Protein AF-A0A388KTZ1-F1 (afdb_monomer)

Mean predicted aligned error: 17.55 Å

pLDDT: mean 82.69, std 14.64, range [41.28, 96.94]

Sequence (198 aa):
MLLLITEVKQRSDAVAAAAKQKAEDAEKARLLAIEQQHRHDEAAAKVVDEERIQRRKKIFSGKRVLLTTATDWRAEAENCKMEESENKIALLLSHLTDLLATCITQQEDIHSLDDALAQVYNRLRQLEQRPVAALDASSSNTSDRLKVLEIDVGSLKDGVQLQQTATQQLEQRICTAANHSSSEPHETTPKSDGKEIF

Structure (mmCIF, N/CA/C/O backbone):
data_AF-A0A388KTZ1-F1
#
_entry.id   AF-A0A388KTZ1-F1
#
loop_
_atom_site.group_PDB
_atom_site.id
_atom_site.type_symbol
_atom_site.label_atom_id
_atom_site.label_alt_id
_atom_site.label_comp_id
_atom_site.label_asym_id
_atom_site.label_entity_id
_atom_site.label_seq_id
_atom_site.pdbx_PDB_ins_code
_atom_site.Cartn_x
_atom_site.Cartn_y
_atom_site.Cartn_z
_atom_site.occupancy
_atom_site.B_iso_or_equiv
_atom_site.auth_seq_id
_atom_site.auth_comp_id
_atom_site.auth_asym_id
_atom_site.auth_atom_id
_atom_site.pdbx_PDB_model_num
ATOM 1 N N . MET A 1 1 ? -44.808 -16.422 59.883 1.00 71.88 1 MET A N 1
ATOM 2 C CA . MET A 1 1 ? -44.679 -15.117 59.193 1.00 71.88 1 MET A CA 1
ATOM 3 C C . MET A 1 1 ? -43.213 -14.755 58.930 1.00 71.88 1 MET A C 1
ATOM 5 O O . MET A 1 1 ? -42.870 -14.579 57.773 1.00 71.88 1 MET A O 1
ATOM 9 N N . LEU A 1 2 ? -42.332 -14.747 59.943 1.00 82.19 2 LEU A N 1
ATOM 10 C CA . LEU A 1 2 ? -40.889 -14.462 59.780 1.00 82.19 2 LEU A CA 1
ATOM 11 C C . LEU A 1 2 ? -40.159 -15.393 58.793 1.00 82.19 2 LEU A C 1
ATOM 13 O O . LEU A 1 2 ? -39.395 -14.917 57.963 1.00 82.19 2 LEU A O 1
ATOM 17 N N . LEU A 1 3 ? -40.456 -16.696 58.836 1.00 84.88 3 LEU A N 1
ATOM 18 C CA . LEU A 1 3 ? -39.806 -17.721 58.005 1.00 84.88 3 LEU A CA 1
ATOM 19 C C . LEU A 1 3 ? -40.054 -17.521 56.491 1.00 84.88 3 LEU A C 1
ATOM 21 O O . LEU A 1 3 ? -39.154 -17.696 55.677 1.00 84.88 3 LEU A O 1
ATOM 25 N N . LEU A 1 4 ? -41.252 -17.054 56.121 1.00 86.56 4 LEU A N 1
ATOM 26 C CA . LEU A 1 4 ? -41.607 -16.726 54.733 1.00 86.56 4 LEU A CA 1
ATOM 27 C C . LEU A 1 4 ? -40.876 -15.471 54.232 1.00 86.56 4 LEU A C 1
ATOM 29 O O . LEU A 1 4 ? -40.457 -15.420 53.081 1.00 86.56 4 LEU A O 1
ATOM 33 N N . ILE A 1 5 ? -40.690 -14.466 55.094 1.00 86.19 5 ILE A N 1
ATOM 34 C CA . ILE A 1 5 ? -39.993 -13.217 54.744 1.00 86.19 5 ILE A CA 1
ATOM 35 C C . ILE A 1 5 ? -38.503 -13.485 54.494 1.00 86.19 5 ILE A C 1
ATOM 37 O O . ILE A 1 5 ? -37.934 -12.961 53.537 1.00 86.19 5 ILE A O 1
ATOM 41 N N . THR A 1 6 ? -37.876 -14.333 55.316 1.00 90.25 6 THR A N 1
ATOM 42 C CA . THR A 1 6 ? -36.473 -14.727 55.127 1.00 90.25 6 THR A CA 1
ATOM 43 C C . THR A 1 6 ? -36.266 -15.522 53.843 1.00 90.25 6 THR A C 1
ATOM 45 O O . THR A 1 6 ? -35.290 -15.293 53.134 1.00 90.25 6 THR A O 1
ATOM 48 N N . GLU A 1 7 ? -37.207 -16.399 53.493 1.00 89.19 7 GLU A N 1
ATOM 49 C CA . GLU A 1 7 ? -37.108 -17.218 52.286 1.00 89.19 7 GLU A CA 1
ATOM 50 C C . GLU A 1 7 ? -37.318 -16.397 51.003 1.00 89.19 7 GLU A C 1
ATOM 52 O O . GLU A 1 7 ? -36.577 -16.555 50.031 1.00 89.19 7 GLU A O 1
ATOM 57 N N . VAL A 1 8 ? -38.264 -15.451 51.008 1.00 90.94 8 VAL A N 1
ATOM 58 C CA . VAL A 1 8 ? -38.449 -14.503 49.895 1.00 90.94 8 VAL A CA 1
ATOM 59 C C . VAL A 1 8 ? -37.209 -13.625 49.707 1.00 90.94 8 VAL A C 1
ATOM 61 O O . VAL A 1 8 ? -36.781 -13.416 48.572 1.00 90.94 8 VAL A O 1
ATOM 64 N N . LYS A 1 9 ? -36.584 -13.161 50.799 1.00 92.06 9 LYS A N 1
ATOM 65 C CA . LYS A 1 9 ? -35.346 -12.373 50.732 1.00 92.06 9 LYS A CA 1
ATOM 66 C C . LYS A 1 9 ? -34.181 -13.176 50.151 1.00 92.06 9 LYS A C 1
ATOM 68 O O . LYS A 1 9 ? -33.527 -12.702 49.230 1.00 92.06 9 LYS A O 1
ATOM 73 N N . GLN A 1 10 ? -33.988 -14.416 50.599 1.00 93.69 10 GLN A N 1
ATOM 74 C CA . GLN A 1 10 ? -32.936 -15.290 50.075 1.00 93.69 10 GLN A CA 1
ATOM 75 C C . GLN A 1 10 ? -33.117 -15.587 48.577 1.00 93.69 10 GLN A C 1
ATOM 77 O O . GLN A 1 10 ? -32.147 -15.583 47.822 1.00 93.69 10 GLN A O 1
ATOM 82 N N . ARG A 1 11 ? -34.361 -15.798 48.123 1.00 92.88 11 ARG A N 1
ATOM 83 C CA . ARG A 1 11 ? -34.667 -15.965 46.693 1.00 92.88 11 ARG A CA 1
ATOM 84 C C . ARG A 1 11 ? -34.397 -14.686 45.899 1.00 92.88 11 ARG A C 1
ATOM 86 O O . ARG A 1 11 ? -33.849 -14.774 44.806 1.00 92.88 11 ARG A O 1
ATOM 93 N N . SER A 1 12 ? -34.733 -13.516 46.444 1.00 91.62 12 SER A N 1
ATOM 94 C CA . SER A 1 12 ? -34.425 -12.222 45.821 1.00 91.62 12 SER A CA 1
ATOM 95 C C . SER A 1 12 ? -32.916 -12.013 45.655 1.00 91.62 12 SER A C 1
ATOM 97 O O . SER A 1 12 ? -32.466 -11.650 44.570 1.00 91.62 12 SER A O 1
ATOM 99 N N . ASP A 1 13 ? -32.131 -12.292 46.697 1.00 94.62 13 ASP A N 1
ATOM 100 C CA . ASP A 1 13 ? -30.671 -12.153 46.663 1.00 94.62 13 ASP A CA 1
ATOM 101 C C . ASP A 1 13 ? -30.040 -13.139 45.661 1.00 94.62 13 ASP A C 1
ATOM 103 O O . ASP A 1 13 ? -29.147 -12.771 44.896 1.00 94.62 13 ASP A O 1
ATOM 107 N N . ALA A 1 14 ? -30.559 -14.371 45.586 1.00 95.06 14 ALA A N 1
ATOM 108 C CA . ALA A 1 14 ? -30.132 -15.363 44.599 1.00 95.06 14 ALA A CA 1
ATOM 109 C C . ALA A 1 14 ? -30.454 -14.939 43.153 1.00 95.06 14 ALA A C 1
ATOM 111 O O . ALA A 1 14 ? -29.622 -15.112 42.262 1.00 95.06 14 ALA A O 1
ATOM 112 N N . VAL A 1 15 ? -31.630 -14.345 42.909 1.00 94.88 15 VAL A N 1
ATOM 113 C CA . VAL A 1 15 ? -32.006 -13.808 41.589 1.00 94.88 15 VAL A CA 1
ATOM 114 C C . VAL A 1 15 ? -31.112 -12.629 41.201 1.00 94.88 15 VAL A C 1
ATOM 116 O O . VAL A 1 15 ? -30.659 -12.565 40.058 1.00 94.88 15 VAL A O 1
ATOM 119 N N . ALA A 1 16 ? -30.802 -11.726 42.136 1.00 94.62 16 ALA A N 1
ATOM 120 C CA . ALA A 1 16 ? -29.896 -10.605 41.891 1.00 94.62 16 ALA A CA 1
ATOM 121 C C . ALA A 1 16 ? -28.467 -11.077 41.567 1.00 94.62 16 ALA A C 1
ATOM 123 O O . ALA A 1 16 ? -27.857 -10.587 40.616 1.00 94.62 16 ALA A O 1
ATOM 124 N N . ALA A 1 17 ? -27.955 -12.071 42.301 1.00 94.88 17 ALA A N 1
ATOM 125 C CA . ALA A 1 17 ? -26.652 -12.674 42.030 1.00 94.88 17 ALA A CA 1
ATOM 126 C C . ALA A 1 17 ? -26.611 -13.359 40.652 1.00 94.88 17 ALA A C 1
ATOM 128 O O . ALA A 1 17 ? -25.669 -13.150 39.888 1.00 94.88 17 ALA A O 1
ATOM 129 N N . ALA A 1 18 ? -27.659 -14.108 40.293 1.00 94.81 18 ALA A N 1
ATOM 130 C CA . ALA A 1 18 ? -27.767 -14.751 38.985 1.00 94.81 18 ALA A CA 1
ATOM 131 C C . ALA A 1 18 ? -27.855 -13.732 37.833 1.00 94.81 18 ALA A C 1
ATOM 133 O O . ALA A 1 18 ? -27.236 -13.926 36.786 1.00 94.81 18 ALA A O 1
ATOM 134 N N . ALA A 1 19 ? -28.589 -12.629 38.017 1.00 94.00 19 ALA A N 1
ATOM 135 C CA . ALA A 1 19 ? -28.677 -11.556 37.028 1.00 94.00 19 ALA A CA 1
ATOM 136 C C . ALA A 1 19 ? -27.329 -10.847 36.827 1.00 94.00 19 ALA A C 1
ATOM 138 O O . ALA A 1 19 ? -26.940 -10.595 35.686 1.00 94.00 19 ALA A O 1
ATOM 139 N N . LYS A 1 20 ? -26.595 -10.582 37.917 1.00 94.81 20 LYS A N 1
ATOM 140 C CA . LYS A 1 20 ? -25.249 -9.999 37.864 1.00 94.81 20 LYS A CA 1
ATOM 141 C C . LYS A 1 20 ? -24.272 -10.914 37.123 1.00 94.81 20 LYS A C 1
ATOM 143 O O . LYS A 1 20 ? -23.609 -10.457 36.200 1.00 94.81 20 LYS A O 1
ATOM 148 N N . GLN A 1 21 ? -24.256 -12.205 37.457 1.00 94.62 21 GLN A N 1
ATOM 149 C CA . GLN A 1 21 ? -23.409 -13.188 36.778 1.00 94.62 21 GLN A CA 1
ATOM 150 C C . GLN A 1 21 ? -23.706 -13.240 35.274 1.00 94.62 21 GLN A C 1
ATOM 152 O O . GLN A 1 21 ? -22.797 -13.191 34.453 1.00 94.62 21 GLN A O 1
ATOM 157 N N . LYS A 1 22 ? -24.990 -13.254 34.899 1.00 94.25 22 LYS A N 1
ATOM 158 C CA . LYS A 1 22 ? -25.401 -13.258 33.491 1.00 94.25 22 LYS A CA 1
ATOM 159 C C . LYS A 1 22 ? -24.972 -11.988 32.745 1.00 94.25 22 LYS A C 1
ATOM 161 O O . LYS A 1 22 ? -24.647 -12.071 31.563 1.00 94.25 22 LYS A O 1
ATOM 166 N N . ALA A 1 23 ? -24.983 -10.830 33.407 1.00 94.12 23 ALA A N 1
ATOM 167 C CA . ALA A 1 23 ? -24.491 -9.582 32.828 1.00 94.12 23 ALA A CA 1
ATOM 168 C C . ALA A 1 23 ? -22.970 -9.623 32.610 1.00 94.12 23 ALA A C 1
ATOM 170 O O . ALA A 1 23 ? -22.512 -9.289 31.521 1.00 94.12 23 ALA A O 1
ATOM 171 N N . GLU A 1 24 ? -22.209 -10.109 33.594 1.00 95.38 24 GLU A N 1
ATOM 172 C CA . GLU A 1 24 ? -20.754 -10.283 33.480 1.00 95.38 24 GLU A CA 1
ATOM 173 C C . GLU A 1 24 ? -20.380 -11.276 32.368 1.00 95.38 24 GLU A C 1
ATOM 175 O O . GLU A 1 24 ? -19.453 -11.035 31.594 1.00 95.38 24 GLU A O 1
ATOM 180 N N . ASP A 1 25 ? -21.118 -12.379 32.240 1.00 96.38 25 ASP A N 1
ATOM 181 C CA . ASP A 1 25 ? -20.885 -13.370 31.188 1.00 96.38 25 ASP A CA 1
ATOM 182 C C . ASP A 1 25 ? -21.226 -12.812 29.795 1.00 96.38 25 ASP A C 1
ATOM 184 O O . ASP A 1 25 ? -20.502 -13.060 28.828 1.00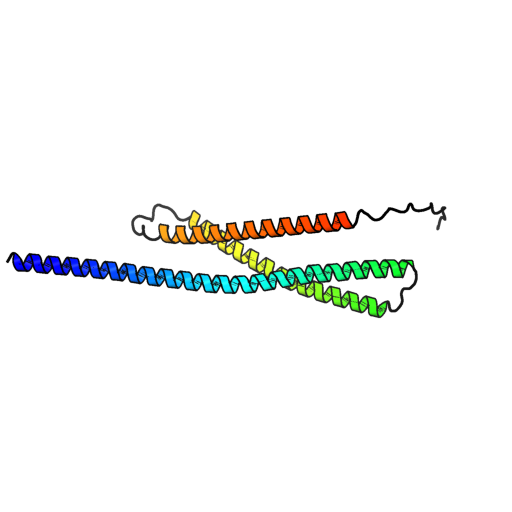 96.38 25 ASP A O 1
ATOM 188 N N . ALA A 1 26 ? -22.285 -12.001 29.687 1.00 94.25 26 ALA A N 1
ATOM 189 C CA . ALA A 1 26 ? -22.629 -11.304 28.449 1.00 94.25 26 ALA A CA 1
ATOM 190 C C . ALA A 1 26 ? -21.579 -10.245 28.064 1.00 94.25 26 ALA A C 1
ATOM 192 O O . ALA A 1 26 ? -21.258 -10.101 26.883 1.00 94.25 26 ALA A O 1
ATOM 193 N N . GLU A 1 27 ? -21.017 -9.526 29.038 1.00 93.81 27 GLU A N 1
ATOM 194 C CA . GLU A 1 27 ? -19.940 -8.559 28.808 1.00 93.81 27 GLU A CA 1
ATOM 195 C C . GLU A 1 27 ? -18.656 -9.255 28.342 1.00 93.81 27 GLU A C 1
ATOM 197 O O . GLU A 1 27 ? -18.079 -8.858 27.328 1.00 93.81 27 GLU A O 1
ATOM 202 N N . LYS A 1 28 ? -18.261 -10.360 28.990 1.00 95.38 28 LYS A N 1
ATOM 203 C CA . LYS A 1 28 ? -17.128 -11.191 28.544 1.00 95.38 28 LYS A CA 1
ATOM 204 C C . LYS A 1 28 ? -17.315 -11.684 27.110 1.00 95.38 28 LYS A C 1
ATOM 206 O O . LYS A 1 28 ? -16.377 -11.620 26.319 1.00 95.38 28 LYS A O 1
ATOM 211 N N . ALA A 1 29 ? -18.522 -12.131 26.756 1.00 95.81 29 ALA A N 1
ATOM 212 C CA . ALA A 1 29 ? -18.830 -12.558 25.394 1.00 95.81 29 ALA A CA 1
ATOM 213 C C . ALA A 1 29 ? -18.699 -11.407 24.379 1.00 95.81 29 ALA A C 1
ATOM 215 O O . ALA A 1 29 ? -18.159 -11.611 23.291 1.00 95.81 29 ALA A O 1
ATOM 216 N N . ARG A 1 30 ? -19.135 -10.187 24.730 1.00 95.44 30 ARG A N 1
ATOM 217 C CA . ARG A 1 30 ? -18.949 -9.005 23.868 1.00 95.44 30 ARG A CA 1
ATOM 218 C C . ARG A 1 30 ? -17.482 -8.630 23.701 1.00 95.44 30 ARG A C 1
ATOM 220 O O . ARG A 1 30 ? -17.075 -8.362 22.576 1.00 95.44 30 ARG A O 1
ATOM 227 N N . LEU A 1 31 ? -16.702 -8.613 24.782 1.00 95.12 31 LEU A N 1
ATOM 228 C CA . LEU A 1 31 ? -15.271 -8.296 24.718 1.00 95.12 31 LEU A CA 1
ATOM 229 C C . LEU A 1 31 ? -14.525 -9.290 23.829 1.00 95.12 31 LEU A C 1
ATOM 231 O O . LEU A 1 31 ? -13.740 -8.884 22.978 1.00 95.12 31 LEU A O 1
ATOM 235 N N . LEU A 1 32 ? -14.843 -10.578 23.959 1.00 96.94 32 LEU A N 1
ATOM 236 C CA . LEU A 1 32 ? -14.253 -11.619 23.128 1.00 96.94 32 LEU A CA 1
ATOM 237 C C . LEU A 1 32 ? -14.617 -11.450 21.644 1.00 96.94 32 LEU A C 1
ATOM 239 O O . LEU A 1 32 ? -13.756 -11.620 20.786 1.00 96.94 32 LEU A O 1
ATOM 243 N N . ALA A 1 33 ? -15.858 -11.062 21.333 1.00 95.31 33 ALA A N 1
ATOM 244 C CA . ALA A 1 33 ? -16.272 -10.771 19.960 1.00 95.31 33 ALA A CA 1
ATOM 245 C C . ALA A 1 33 ? -15.537 -9.551 19.369 1.00 95.31 33 ALA A C 1
ATOM 247 O O . ALA A 1 33 ? -15.124 -9.588 18.213 1.00 95.31 33 ALA A O 1
ATOM 248 N N . ILE A 1 34 ? -15.333 -8.492 20.162 1.00 92.12 34 ILE A N 1
ATOM 249 C CA . ILE A 1 34 ? -14.567 -7.305 19.744 1.00 92.12 34 ILE A CA 1
ATOM 250 C C . ILE A 1 34 ? -13.104 -7.674 19.486 1.00 92.12 34 ILE A C 1
ATOM 252 O O . ILE A 1 34 ? -12.537 -7.270 18.477 1.00 92.12 34 ILE A O 1
ATOM 256 N N . GLU A 1 35 ? -12.496 -8.464 20.368 1.00 93.25 35 GLU A N 1
ATOM 257 C CA . GLU A 1 35 ? -11.103 -8.883 20.221 1.00 93.25 35 GLU A CA 1
ATOM 258 C C . GLU A 1 35 ? -10.903 -9.783 18.992 1.00 93.25 35 GLU A C 1
ATOM 260 O O . GLU A 1 35 ? -9.920 -9.647 18.265 1.00 93.25 35 GLU A O 1
ATOM 265 N N . GLN A 1 36 ? -11.848 -10.687 18.725 1.00 94.50 36 GLN A N 1
ATOM 266 C CA . GLN A 1 36 ? -11.835 -11.498 17.508 1.00 94.50 36 GLN A CA 1
ATOM 267 C C . GLN A 1 36 ? -11.957 -10.632 16.256 1.00 94.50 36 GLN A C 1
ATOM 269 O O . GLN A 1 36 ? -11.176 -10.812 15.323 1.00 94.50 36 GLN A O 1
ATOM 274 N N . GLN A 1 37 ? -12.887 -9.673 16.252 1.00 92.50 37 GLN A N 1
ATOM 275 C CA . GLN A 1 37 ? -13.042 -8.729 15.149 1.00 92.50 37 GLN A CA 1
ATOM 276 C C . GLN A 1 37 ? -11.745 -7.950 14.905 1.00 92.50 37 GLN A C 1
ATOM 278 O O . GLN A 1 37 ? -11.241 -7.944 13.787 1.00 92.50 37 GLN A O 1
ATOM 283 N N . HIS A 1 38 ? -11.149 -7.395 15.964 1.00 89.38 38 HIS A N 1
ATOM 284 C CA . HIS A 1 38 ? -9.868 -6.697 15.887 1.00 89.38 38 HIS A CA 1
ATOM 285 C C . HIS A 1 38 ? -8.773 -7.582 15.285 1.00 89.38 38 HIS A C 1
ATOM 287 O O . HIS A 1 38 ? -8.052 -7.149 14.395 1.00 89.38 38 HIS A O 1
ATOM 293 N N . ARG A 1 39 ? -8.656 -8.843 15.722 1.00 93.12 39 ARG A N 1
ATOM 294 C CA . ARG A 1 39 ? -7.662 -9.774 15.167 1.00 93.12 39 ARG A CA 1
ATOM 295 C C . ARG A 1 39 ? -7.861 -10.035 13.674 1.00 93.12 39 ARG A C 1
ATOM 297 O O . ARG A 1 39 ? -6.874 -10.186 12.957 1.00 93.12 39 ARG A O 1
ATOM 304 N N . HIS A 1 40 ? -9.104 -10.105 13.204 1.00 93.31 40 HIS A N 1
ATOM 305 C CA . HIS A 1 40 ? -9.392 -10.259 11.778 1.00 93.31 40 HIS A CA 1
ATOM 306 C C . HIS A 1 40 ? -9.038 -9.001 10.984 1.00 93.31 40 HIS A C 1
ATOM 308 O O . HIS A 1 40 ? -8.375 -9.112 9.951 1.00 93.31 40 HIS A O 1
ATOM 314 N N . ASP A 1 41 ? -9.418 -7.829 11.488 1.00 89.38 41 ASP A N 1
ATOM 315 C CA . ASP A 1 41 ? -9.118 -6.545 10.853 1.00 89.38 41 ASP A CA 1
ATOM 316 C C . ASP A 1 41 ? -7.599 -6.29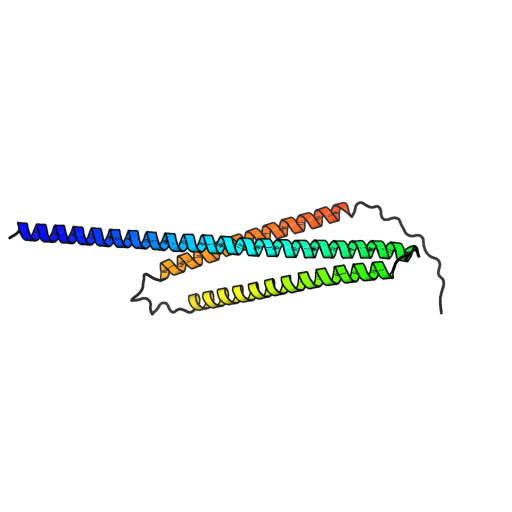9 10.804 1.00 89.38 41 ASP A C 1
ATOM 318 O O . ASP A 1 41 ? -7.061 -5.912 9.768 1.00 89.38 41 ASP A O 1
ATOM 322 N N . GLU A 1 42 ? -6.878 -6.627 11.878 1.00 89.75 42 GLU A N 1
ATOM 323 C CA . GLU A 1 42 ? -5.416 -6.542 11.950 1.00 89.75 42 GLU A CA 1
ATOM 324 C C .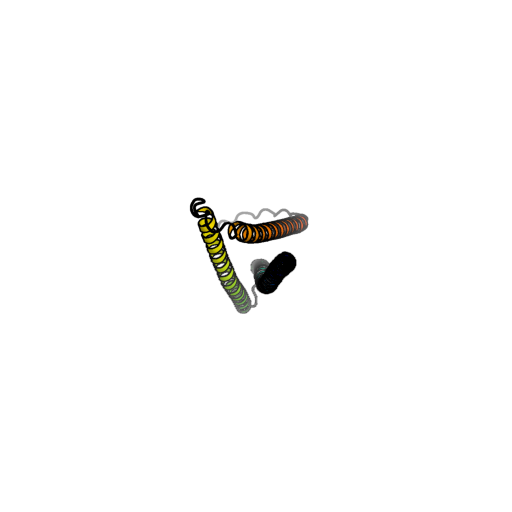 GLU A 1 42 ? -4.737 -7.509 10.968 1.00 89.75 42 GLU A C 1
ATOM 326 O O . GLU A 1 42 ? -3.768 -7.149 10.299 1.00 89.75 42 GLU A O 1
ATOM 331 N N . ALA A 1 43 ? -5.240 -8.741 10.846 1.00 92.56 43 ALA A N 1
ATOM 332 C CA . ALA A 1 43 ? -4.714 -9.697 9.878 1.00 92.56 43 ALA A CA 1
ATOM 333 C C . ALA A 1 43 ? -4.930 -9.220 8.433 1.00 92.56 43 ALA A C 1
ATOM 335 O O . ALA A 1 43 ? -4.020 -9.337 7.612 1.00 92.56 43 ALA A O 1
ATOM 336 N N . ALA A 1 44 ? -6.100 -8.650 8.125 1.00 89.88 44 ALA A N 1
ATOM 337 C CA . ALA A 1 44 ? -6.382 -8.077 6.813 1.00 89.88 44 ALA A CA 1
ATOM 338 C C . ALA A 1 44 ? -5.478 -6.868 6.516 1.00 89.88 44 ALA A C 1
ATOM 340 O O . ALA A 1 44 ? -4.906 -6.787 5.429 1.00 89.88 44 ALA A O 1
ATOM 341 N N . ALA A 1 45 ? -5.282 -5.980 7.496 1.00 87.38 45 ALA A N 1
ATOM 342 C CA . ALA A 1 45 ? -4.398 -4.824 7.371 1.00 87.38 45 ALA A CA 1
ATOM 343 C C . ALA A 1 45 ? -2.946 -5.237 7.089 1.00 87.38 45 ALA A C 1
ATOM 345 O O . ALA A 1 45 ? -2.322 -4.689 6.182 1.00 87.38 45 ALA A O 1
ATOM 346 N N . LYS A 1 46 ? -2.434 -6.262 7.787 1.00 91.62 46 LYS A N 1
ATOM 347 C CA . LYS A 1 46 ? -1.084 -6.803 7.546 1.00 91.62 46 LYS A CA 1
ATOM 348 C C . LYS A 1 46 ? -0.896 -7.272 6.106 1.00 91.62 46 LYS A C 1
ATOM 350 O O . LYS A 1 46 ? 0.113 -6.954 5.495 1.00 91.62 46 LYS A O 1
ATOM 355 N N . VAL A 1 47 ? -1.871 -7.981 5.533 1.00 92.19 47 VAL A N 1
ATOM 356 C CA . VAL A 1 47 ? -1.777 -8.454 4.138 1.00 92.19 47 VAL A CA 1
ATOM 357 C C . VAL A 1 47 ? -1.647 -7.283 3.157 1.00 92.19 47 VAL A C 1
ATOM 359 O O . VAL A 1 47 ? -0.797 -7.324 2.266 1.00 92.19 47 VAL A O 1
ATOM 362 N N . VAL A 1 48 ? -2.451 -6.232 3.344 1.00 86.88 48 VAL A N 1
ATOM 363 C CA . VAL A 1 48 ? -2.404 -5.021 2.508 1.00 86.88 48 VAL A CA 1
ATOM 364 C C . VAL A 1 48 ? -1.063 -4.294 2.665 1.00 86.88 48 VAL A C 1
ATOM 366 O O . VAL A 1 48 ? -0.456 -3.881 1.672 1.00 86.88 48 VAL A O 1
ATOM 369 N N . ASP A 1 49 ? -0.557 -4.177 3.893 1.00 87.88 49 ASP A N 1
ATOM 370 C CA . ASP A 1 49 ? 0.729 -3.532 4.165 1.00 87.88 49 ASP A CA 1
ATOM 371 C C . ASP A 1 49 ? 1.912 -4.298 3.563 1.00 87.88 49 ASP A C 1
ATOM 373 O O . ASP A 1 49 ? 2.811 -3.685 2.973 1.00 87.88 49 ASP A O 1
ATOM 377 N N . GLU A 1 50 ? 1.905 -5.628 3.634 1.00 91.25 50 GLU A N 1
ATOM 378 C CA . GLU A 1 50 ? 2.908 -6.475 2.993 1.00 91.25 50 GLU A CA 1
ATOM 379 C C . GLU A 1 50 ? 2.933 -6.258 1.474 1.00 91.25 50 GLU A C 1
ATOM 381 O O . GLU A 1 50 ? 4.008 -6.084 0.887 1.00 91.25 50 GLU A O 1
ATOM 386 N N . GLU A 1 51 ? 1.765 -6.206 0.829 1.00 89.62 51 GLU A N 1
ATOM 387 C CA . GLU A 1 51 ? 1.661 -5.933 -0.605 1.00 89.62 51 GLU A CA 1
ATOM 388 C C . GLU A 1 51 ? 2.215 -4.543 -0.948 1.00 89.62 51 GLU A C 1
ATOM 390 O O . GLU A 1 51 ? 3.039 -4.391 -1.858 1.00 89.62 51 GLU A O 1
ATOM 395 N N . ARG A 1 52 ? 1.865 -3.527 -0.155 1.00 87.50 52 ARG A N 1
ATOM 396 C CA . ARG A 1 52 ? 2.380 -2.162 -0.304 1.00 87.50 52 ARG A CA 1
ATOM 397 C C . ARG A 1 52 ? 3.901 -2.092 -0.140 1.00 87.50 52 ARG A C 1
ATOM 399 O O . ARG A 1 52 ? 4.578 -1.366 -0.874 1.00 87.50 52 ARG A O 1
ATOM 406 N N . ILE A 1 53 ? 4.476 -2.846 0.802 1.00 88.50 53 ILE A N 1
ATOM 407 C CA . ILE A 1 53 ? 5.932 -2.968 0.976 1.00 88.50 53 ILE A CA 1
ATOM 408 C C . ILE A 1 53 ? 6.571 -3.601 -0.264 1.00 88.50 53 ILE A C 1
ATOM 410 O O . ILE A 1 53 ? 7.622 -3.130 -0.712 1.00 88.50 53 ILE A O 1
ATOM 414 N N . GLN A 1 54 ? 5.960 -4.642 -0.831 1.00 91.50 54 GLN A N 1
ATOM 415 C CA . GLN A 1 54 ? 6.462 -5.283 -2.047 1.00 91.50 54 GLN A CA 1
ATOM 416 C C . GLN A 1 54 ? 6.435 -4.331 -3.247 1.00 91.50 54 GLN A C 1
ATOM 418 O O . GLN A 1 54 ? 7.442 -4.218 -3.949 1.00 91.50 54 GLN A O 1
ATOM 423 N N . ARG A 1 55 ? 5.349 -3.569 -3.436 1.00 88.88 55 ARG A N 1
ATOM 424 C CA . ARG A 1 55 ? 5.258 -2.539 -4.488 1.00 88.88 55 ARG A CA 1
ATOM 425 C C . ARG A 1 55 ? 6.374 -1.499 -4.353 1.00 88.88 55 ARG A C 1
ATOM 427 O O . ARG A 1 55 ? 7.100 -1.255 -5.319 1.00 88.88 55 ARG A O 1
ATOM 434 N N . ARG A 1 56 ? 6.627 -0.993 -3.138 1.00 89.31 56 ARG A N 1
ATOM 435 C CA . ARG A 1 56 ? 7.755 -0.074 -2.878 1.00 89.31 56 ARG A CA 1
ATOM 436 C C . ARG A 1 56 ? 9.096 -0.688 -3.256 1.00 89.31 56 ARG A C 1
ATOM 438 O O . ARG A 1 56 ? 9.902 -0.043 -3.924 1.00 89.31 56 ARG A O 1
ATOM 445 N N . LYS A 1 57 ? 9.351 -1.936 -2.851 1.00 92.06 57 LYS A N 1
ATOM 446 C CA . LYS A 1 57 ? 10.588 -2.649 -3.214 1.00 92.06 57 LYS A CA 1
ATOM 447 C C . LYS A 1 57 ? 10.740 -2.756 -4.732 1.00 92.06 57 LYS A C 1
ATOM 449 O O . LYS A 1 57 ? 11.833 -2.483 -5.232 1.00 92.06 57 LYS A O 1
ATOM 454 N N . LYS A 1 58 ? 9.658 -3.074 -5.456 1.00 92.56 58 LYS A N 1
ATOM 455 C CA . LYS A 1 58 ? 9.647 -3.125 -6.924 1.00 92.56 58 LYS A CA 1
ATOM 456 C C . LYS A 1 58 ? 10.047 -1.773 -7.521 1.00 92.56 58 LYS A C 1
ATOM 458 O O . LYS A 1 58 ? 10.967 -1.745 -8.333 1.00 92.56 58 LYS A O 1
ATOM 463 N N . ILE A 1 59 ? 9.488 -0.661 -7.036 1.00 91.69 59 ILE A N 1
ATOM 464 C CA . ILE A 1 59 ? 9.855 0.700 -7.476 1.00 91.69 59 ILE A CA 1
ATOM 465 C C . ILE A 1 59 ? 11.348 0.975 -7.272 1.00 91.69 59 ILE A C 1
ATOM 467 O O . ILE A 1 59 ? 12.036 1.402 -8.200 1.00 91.69 59 ILE A O 1
ATOM 471 N N . PHE A 1 60 ? 11.879 0.701 -6.077 1.00 91.25 60 PHE A N 1
ATOM 472 C CA . PHE A 1 60 ? 13.301 0.919 -5.797 1.00 91.25 60 PHE A CA 1
ATOM 473 C C . PHE A 1 60 ? 14.208 0.050 -6.674 1.00 91.25 60 PHE A C 1
ATOM 475 O O . PHE A 1 60 ? 15.252 0.520 -7.132 1.00 91.25 60 PHE A O 1
ATOM 482 N N . SER A 1 61 ? 13.823 -1.204 -6.919 1.00 92.06 61 SER A N 1
ATOM 483 C CA . SER A 1 61 ? 14.574 -2.103 -7.796 1.00 92.06 61 SER A CA 1
ATOM 484 C C . SER A 1 61 ? 14.521 -1.662 -9.262 1.00 92.06 61 SER A C 1
ATOM 486 O O . SER A 1 61 ? 15.572 -1.550 -9.887 1.00 92.06 61 SER A O 1
ATOM 488 N N . GLY A 1 62 ? 13.344 -1.297 -9.781 1.00 90.38 62 GLY A N 1
ATOM 489 C CA . GLY A 1 62 ? 13.165 -0.818 -11.153 1.00 90.38 62 GLY A CA 1
ATOM 490 C C . GLY A 1 62 ? 13.909 0.492 -11.407 1.00 90.38 62 GLY A C 1
ATOM 491 O O . GLY A 1 62 ? 14.615 0.621 -12.404 1.00 90.38 62 GLY A O 1
ATOM 492 N N . LYS A 1 63 ? 13.865 1.432 -10.453 1.00 92.00 63 LYS A N 1
ATOM 493 C CA . LYS A 1 63 ? 14.661 2.667 -10.515 1.00 92.00 63 LYS A CA 1
ATOM 494 C C . LYS A 1 63 ? 16.163 2.378 -10.582 1.00 92.00 63 LYS A C 1
ATOM 496 O O . LYS A 1 63 ? 16.876 3.050 -11.319 1.00 92.00 63 LYS A O 1
ATOM 501 N N . ARG A 1 64 ? 16.651 1.390 -9.824 1.00 92.75 64 ARG A N 1
ATOM 502 C CA . ARG A 1 64 ? 18.065 0.991 -9.855 1.00 92.75 64 ARG A CA 1
ATOM 503 C C . ARG A 1 64 ? 18.455 0.408 -11.208 1.00 92.75 64 ARG A C 1
ATOM 505 O O . ARG A 1 64 ? 19.472 0.821 -11.744 1.00 92.75 64 ARG A O 1
ATOM 512 N N . VAL A 1 65 ? 17.634 -0.489 -11.759 1.00 92.81 65 VAL A N 1
ATOM 513 C CA . VAL A 1 65 ? 17.854 -1.062 -13.096 1.00 92.81 65 VAL A CA 1
ATOM 514 C C . VAL A 1 65 ? 17.963 0.050 -14.135 1.00 92.81 65 VAL A C 1
ATOM 516 O O . VAL A 1 65 ? 18.935 0.082 -14.878 1.00 92.81 65 VAL A O 1
ATOM 519 N N . LEU A 1 66 ? 17.037 1.015 -14.127 1.00 91.31 66 LEU A N 1
ATOM 520 C CA . LEU A 1 66 ? 17.082 2.158 -15.044 1.00 91.31 66 LEU A CA 1
ATOM 521 C C . LEU A 1 66 ? 18.358 2.994 -14.898 1.00 91.31 66 LEU A C 1
ATOM 523 O O . LEU A 1 66 ? 18.937 3.394 -15.904 1.00 91.31 66 LEU A O 1
ATOM 527 N N . LEU A 1 67 ? 18.801 3.255 -13.665 1.00 92.25 67 LEU A N 1
ATOM 528 C CA . LEU A 1 67 ? 20.034 4.005 -13.416 1.00 92.25 67 LEU A CA 1
ATOM 529 C C . LEU A 1 67 ? 21.264 3.263 -13.947 1.00 92.25 67 LEU A C 1
ATOM 531 O O . LEU A 1 67 ? 22.089 3.886 -14.605 1.00 92.25 67 LEU A O 1
ATOM 535 N N . THR A 1 68 ? 21.359 1.952 -13.716 1.00 92.88 68 THR A N 1
ATOM 536 C CA . THR A 1 68 ? 22.457 1.125 -14.236 1.00 92.88 68 THR A CA 1
ATOM 537 C C . THR A 1 68 ? 22.439 1.063 -15.764 1.00 92.88 68 THR A C 1
ATOM 539 O O . THR A 1 68 ? 23.455 1.304 -16.405 1.00 92.88 68 THR A O 1
ATOM 542 N N . THR A 1 69 ? 21.275 0.847 -16.383 1.00 89.56 69 THR A N 1
ATOM 543 C CA . THR A 1 69 ? 21.165 0.863 -17.850 1.00 89.56 69 THR A CA 1
ATOM 544 C C . THR A 1 69 ? 21.577 2.220 -18.430 1.00 89.56 69 THR A C 1
ATOM 546 O O . THR A 1 69 ? 22.257 2.277 -19.452 1.00 89.56 69 THR A O 1
ATOM 549 N N . ALA A 1 70 ? 21.221 3.323 -17.765 1.00 88.19 70 ALA A N 1
ATOM 550 C CA . ALA A 1 70 ? 21.619 4.661 -18.191 1.00 88.19 70 ALA A CA 1
ATOM 551 C C . ALA A 1 70 ? 23.135 4.904 -18.070 1.00 88.19 70 ALA A C 1
ATOM 553 O O . ALA A 1 70 ? 23.703 5.590 -18.922 1.00 88.19 70 ALA A O 1
ATOM 554 N N . THR A 1 71 ? 23.800 4.363 -17.041 1.00 90.88 71 THR A N 1
ATOM 555 C CA . THR A 1 71 ? 25.265 4.452 -16.916 1.00 90.88 71 THR A CA 1
ATOM 556 C C . THR A 1 71 ? 25.975 3.620 -17.977 1.00 90.88 71 THR A C 1
ATOM 558 O O . THR A 1 71 ? 26.912 4.119 -18.598 1.00 90.88 71 THR A O 1
ATOM 561 N N . ASP A 1 72 ? 25.490 2.409 -18.253 1.00 89.06 72 ASP A N 1
ATOM 562 C CA . ASP A 1 72 ? 26.092 1.510 -19.245 1.00 89.06 72 ASP A CA 1
ATOM 563 C C . ASP A 1 72 ? 26.017 2.113 -20.652 1.00 89.06 72 ASP A C 1
ATOM 565 O O . ASP A 1 72 ? 27.002 2.151 -21.389 1.00 89.06 72 ASP A O 1
ATOM 569 N N . TRP A 1 73 ? 24.860 2.669 -21.018 1.00 87.75 73 TRP A N 1
ATOM 570 C CA . TRP A 1 73 ? 24.695 3.305 -22.324 1.00 87.75 73 TRP A CA 1
ATOM 571 C C . TRP A 1 73 ? 25.482 4.601 -22.463 1.00 87.75 73 TRP A C 1
ATOM 573 O O . TRP A 1 73 ? 25.920 4.919 -23.566 1.00 87.75 73 TRP A O 1
ATOM 583 N N . ARG A 1 74 ? 25.671 5.355 -21.372 1.00 87.31 74 ARG A N 1
ATOM 584 C CA . ARG A 1 74 ? 26.547 6.532 -21.385 1.00 87.31 74 ARG A CA 1
ATOM 585 C C . ARG A 1 74 ? 27.973 6.124 -21.755 1.00 87.31 74 ARG A C 1
ATOM 587 O O . ARG A 1 74 ? 28.541 6.718 -22.664 1.00 87.31 74 ARG A O 1
ATOM 594 N N . ALA A 1 75 ? 28.500 5.078 -21.122 1.00 89.00 75 ALA A N 1
ATOM 595 C CA . ALA A 1 75 ? 29.826 4.554 -21.436 1.00 89.00 75 ALA A CA 1
ATOM 596 C C . ALA A 1 75 ? 29.913 4.008 -22.876 1.00 89.00 75 ALA A C 1
ATOM 598 O O . ALA A 1 75 ? 30.917 4.189 -23.561 1.00 89.00 75 ALA A O 1
ATOM 599 N N . GLU A 1 76 ? 28.862 3.356 -23.374 1.00 87.50 76 GLU A N 1
ATOM 600 C CA . GLU A 1 76 ? 28.814 2.858 -24.754 1.00 87.50 76 GLU A CA 1
ATOM 601 C C . GLU A 1 76 ? 28.789 3.993 -25.793 1.00 87.50 76 GLU A C 1
ATOM 603 O O . GLU A 1 76 ? 29.476 3.927 -26.818 1.00 87.50 76 GLU A O 1
ATOM 608 N N . ALA A 1 77 ? 28.035 5.058 -25.511 1.00 82.44 77 ALA A N 1
ATOM 609 C CA . ALA A 1 77 ? 27.965 6.248 -26.350 1.00 82.44 77 ALA A CA 1
ATOM 610 C C . ALA A 1 77 ? 29.303 7.003 -26.380 1.00 82.44 77 ALA A C 1
ATOM 612 O O . ALA A 1 77 ? 29.743 7.406 -27.455 1.00 82.44 77 ALA A O 1
ATOM 613 N N . GLU A 1 78 ? 29.982 7.134 -25.236 1.00 89.00 78 GLU A N 1
ATOM 614 C CA . GLU A 1 78 ? 31.331 7.718 -25.139 1.00 89.00 78 GLU A CA 1
ATOM 615 C C . GLU A 1 78 ? 32.369 6.924 -25.948 1.00 89.00 78 GLU A C 1
ATOM 617 O O . GLU A 1 78 ? 33.303 7.498 -26.504 1.00 89.00 78 GLU A O 1
ATOM 622 N N . ASN A 1 79 ? 32.166 5.612 -26.086 1.00 87.88 79 ASN A N 1
ATOM 623 C CA . ASN A 1 79 ? 33.012 4.732 -26.887 1.00 87.88 79 ASN A CA 1
ATOM 624 C C . ASN A 1 79 ? 32.595 4.638 -28.368 1.00 87.88 79 ASN A C 1
ATOM 626 O O . ASN A 1 79 ? 33.199 3.861 -29.109 1.00 87.88 79 ASN A O 1
ATOM 630 N N . CYS A 1 80 ? 31.577 5.390 -28.811 1.00 79.44 80 CYS A N 1
ATOM 631 C CA . CYS A 1 80 ? 30.993 5.324 -30.159 1.00 79.44 80 CYS A CA 1
ATOM 632 C C . CYS A 1 80 ? 30.529 3.910 -30.582 1.00 79.44 80 CYS A C 1
ATOM 634 O O . CYS A 1 80 ? 30.508 3.599 -31.773 1.00 79.44 80 CYS A O 1
ATOM 636 N N . LYS A 1 81 ? 30.145 3.048 -29.629 1.00 80.12 81 LYS A N 1
ATOM 637 C CA . LYS A 1 81 ? 29.754 1.638 -29.852 1.00 80.12 81 LYS A CA 1
ATOM 638 C C . LYS A 1 81 ? 28.249 1.412 -29.711 1.00 80.12 81 LYS A C 1
ATOM 640 O O . LYS A 1 81 ? 27.805 0.394 -29.194 1.00 80.12 81 LYS A O 1
ATOM 645 N N . MET A 1 82 ? 27.433 2.379 -30.123 1.00 75.75 82 MET A N 1
ATOM 646 C CA . MET A 1 82 ? 25.989 2.326 -29.884 1.00 75.75 82 MET A CA 1
ATOM 647 C C . MET A 1 82 ? 25.273 1.357 -30.847 1.00 75.75 82 MET A C 1
ATOM 649 O O . MET A 1 82 ? 24.519 1.762 -31.726 1.00 75.75 82 MET A O 1
ATOM 653 N N . GLU A 1 83 ? 25.526 0.061 -30.680 1.00 82.00 83 GLU A N 1
ATOM 654 C CA . GLU A 1 83 ? 24.865 -1.029 -31.395 1.00 82.00 83 GLU A CA 1
ATOM 655 C C . GLU A 1 83 ? 23.479 -1.305 -30.790 1.00 82.00 83 GLU A C 1
ATOM 657 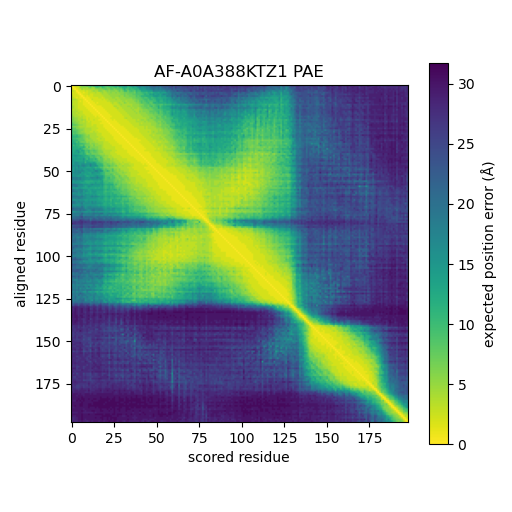O O . GLU A 1 83 ? 23.275 -1.167 -29.577 1.00 82.00 83 GLU A O 1
ATOM 662 N N . GLU A 1 84 ? 22.525 -1.679 -31.651 1.00 84.94 84 GLU A N 1
ATOM 663 C CA . GLU A 1 84 ? 21.138 -2.024 -31.291 1.00 84.94 84 GLU A CA 1
ATOM 664 C C . GLU A 1 84 ? 20.379 -0.928 -30.517 1.00 84.94 84 GLU A C 1
ATOM 666 O O . GLU A 1 84 ? 19.548 -1.214 -29.650 1.00 84.94 84 GLU A O 1
ATOM 671 N N . SER A 1 85 ? 20.647 0.345 -30.829 1.00 83.81 85 SER A N 1
ATOM 672 C CA . SER A 1 85 ? 20.050 1.503 -30.147 1.00 83.81 85 SER A CA 1
ATOM 673 C C . SER A 1 85 ? 18.516 1.467 -30.115 1.00 83.81 85 SER A C 1
ATOM 675 O O . SER A 1 85 ? 17.924 1.808 -29.095 1.00 83.81 85 SER A O 1
ATOM 677 N N . GLU A 1 86 ? 17.867 0.986 -31.177 1.00 86.81 86 GLU A N 1
ATOM 678 C CA . GLU A 1 86 ? 16.407 0.835 -31.254 1.00 86.81 86 GLU A CA 1
ATOM 679 C C . GLU A 1 86 ? 15.865 -0.173 -30.225 1.00 86.81 86 GLU A C 1
ATOM 681 O O . GLU A 1 86 ? 14.947 0.149 -29.467 1.00 86.81 86 GLU A O 1
ATOM 686 N N . ASN A 1 87 ? 16.470 -1.365 -30.132 1.00 89.44 87 ASN A N 1
ATOM 687 C CA . ASN A 1 87 ? 16.084 -2.404 -29.166 1.00 89.44 87 ASN A CA 1
ATOM 688 C C . ASN A 1 87 ? 16.324 -1.941 -27.727 1.00 89.44 87 ASN A C 1
ATOM 690 O O . ASN A 1 87 ? 15.493 -2.141 -26.840 1.00 89.44 87 ASN A O 1
ATOM 694 N N . LYS A 1 88 ? 17.463 -1.280 -27.512 1.00 87.31 88 LYS A N 1
ATOM 695 C CA . LYS A 1 88 ? 17.844 -0.654 -26.250 1.00 87.31 88 LYS A CA 1
ATOM 696 C C . LYS A 1 88 ? 16.778 0.362 -25.821 1.00 87.31 88 LYS A C 1
ATOM 698 O O . LYS A 1 88 ? 16.212 0.224 -24.734 1.00 87.31 88 LYS A O 1
ATOM 703 N N . ILE A 1 89 ? 16.430 1.321 -26.683 1.00 88.12 89 ILE A N 1
ATOM 704 C CA . ILE A 1 89 ? 15.387 2.329 -26.421 1.00 88.12 89 ILE A CA 1
ATOM 705 C C . ILE A 1 89 ? 14.042 1.662 -26.105 1.00 88.12 89 ILE A C 1
ATOM 707 O O . ILE A 1 89 ? 13.395 2.046 -25.129 1.00 88.12 89 ILE A O 1
ATOM 711 N N . ALA A 1 90 ? 13.640 0.642 -26.868 1.00 90.69 90 ALA A N 1
ATOM 712 C CA . ALA A 1 90 ? 12.399 -0.091 -26.621 1.00 90.69 90 ALA A CA 1
ATOM 713 C C . ALA A 1 90 ? 12.373 -0.754 -25.229 1.00 90.69 90 ALA A C 1
ATOM 715 O O . ALA A 1 90 ? 11.377 -0.640 -24.510 1.00 90.69 90 ALA A O 1
ATOM 716 N N . LEU A 1 91 ? 13.477 -1.382 -24.805 1.00 90.06 91 LEU A N 1
ATOM 717 C CA . LEU A 1 91 ? 13.608 -1.984 -23.474 1.00 90.06 91 LEU A CA 1
ATOM 718 C C . LEU A 1 91 ? 13.490 -0.937 -22.355 1.00 90.06 91 LEU A C 1
ATOM 720 O O . LEU A 1 91 ? 12.797 -1.156 -21.362 1.00 90.06 91 LEU A O 1
ATOM 724 N N . LEU A 1 92 ? 14.129 0.222 -22.523 1.00 89.19 92 LEU A N 1
ATOM 725 C CA . LEU A 1 92 ? 14.082 1.305 -21.540 1.00 89.19 92 LEU A CA 1
ATOM 726 C C . LEU A 1 92 ? 12.684 1.917 -21.425 1.00 89.19 92 LEU A C 1
ATOM 728 O O . LEU A 1 92 ? 12.212 2.155 -20.313 1.00 89.19 92 LEU A O 1
ATOM 732 N N . LEU A 1 93 ? 12.000 2.116 -22.554 1.00 91.56 93 LEU A N 1
ATOM 733 C CA . LEU A 1 93 ? 10.601 2.537 -22.563 1.00 91.56 93 LEU A CA 1
ATOM 734 C C . LEU A 1 93 ? 9.722 1.518 -21.831 1.00 91.56 93 LEU A C 1
ATOM 736 O O . LEU A 1 93 ? 8.930 1.916 -20.983 1.00 91.56 93 LEU A O 1
ATOM 740 N N . SER A 1 94 ? 9.926 0.217 -22.058 1.00 92.69 94 SER A N 1
ATOM 741 C CA . SER A 1 94 ? 9.201 -0.834 -21.333 1.00 92.69 94 SER A CA 1
ATOM 742 C C . SER A 1 94 ? 9.443 -0.775 -19.820 1.00 92.69 94 SER A C 1
ATOM 744 O O . SER A 1 94 ? 8.491 -0.858 -19.043 1.00 92.69 94 SER A O 1
ATOM 746 N N . HIS A 1 95 ? 10.695 -0.611 -19.380 1.00 90.81 95 HIS A N 1
ATOM 747 C CA . HIS A 1 95 ? 11.026 -0.487 -17.956 1.00 90.81 95 HIS A CA 1
ATOM 748 C C . HIS A 1 95 ? 10.429 0.778 -17.326 1.00 90.81 95 HIS A C 1
ATOM 750 O O . HIS A 1 95 ? 9.933 0.729 -16.200 1.00 90.81 95 HIS A O 1
ATOM 756 N N . LEU A 1 96 ? 10.442 1.905 -18.044 1.00 92.38 96 LEU A N 1
ATOM 757 C CA . LEU A 1 96 ? 9.806 3.143 -17.596 1.00 92.38 96 LEU A CA 1
ATOM 758 C C . LEU A 1 96 ? 8.292 2.984 -17.476 1.00 92.38 96 LEU A C 1
ATOM 760 O O . LEU A 1 96 ? 7.720 3.427 -16.485 1.00 92.38 96 LEU A O 1
ATOM 764 N N . THR A 1 97 ? 7.644 2.333 -18.442 1.00 94.06 97 THR A N 1
ATOM 765 C CA . THR A 1 97 ? 6.202 2.082 -18.400 1.00 94.06 97 THR A CA 1
ATOM 766 C C . THR A 1 97 ? 5.816 1.183 -17.222 1.00 94.06 97 THR A C 1
ATOM 768 O O . THR A 1 97 ? 4.885 1.531 -16.497 1.00 94.06 97 THR A O 1
ATOM 771 N N . ASP A 1 98 ? 6.538 0.084 -16.964 1.00 92.94 98 ASP A N 1
ATOM 772 C CA . ASP A 1 98 ? 6.278 -0.783 -15.796 1.00 92.94 98 ASP A CA 1
ATOM 773 C C . ASP A 1 98 ? 6.503 -0.044 -14.466 1.00 92.94 98 ASP A C 1
ATOM 775 O O . ASP A 1 98 ? 5.712 -0.168 -13.521 1.00 92.94 98 ASP A O 1
ATOM 779 N N . LEU A 1 99 ? 7.553 0.781 -14.398 1.00 93.75 99 LEU A N 1
ATOM 780 C CA . LEU A 1 99 ? 7.833 1.593 -13.218 1.00 93.75 99 LEU A CA 1
ATOM 781 C C . LEU A 1 99 ? 6.736 2.636 -12.984 1.00 93.75 99 LEU A C 1
ATOM 783 O O . LEU A 1 99 ? 6.268 2.773 -11.857 1.00 93.75 99 LEU A O 1
ATOM 787 N N . LEU A 1 100 ? 6.295 3.337 -14.031 1.00 94.19 100 LEU A N 1
ATOM 788 C CA . LEU A 1 100 ? 5.210 4.316 -13.953 1.00 94.19 100 LEU A CA 1
ATOM 789 C C . LEU A 1 100 ? 3.893 3.665 -13.530 1.00 94.19 100 LEU A C 1
ATOM 791 O O . LEU A 1 100 ? 3.231 4.192 -12.641 1.00 94.19 100 LEU A O 1
ATOM 795 N N . ALA A 1 101 ? 3.545 2.506 -14.093 1.00 93.38 101 ALA A N 1
ATOM 796 C CA . ALA A 1 101 ? 2.360 1.756 -13.683 1.00 93.38 101 ALA A CA 1
ATOM 797 C C . ALA A 1 101 ? 2.418 1.395 -12.190 1.00 93.38 101 ALA A C 1
ATOM 799 O O . ALA A 1 101 ? 1.462 1.625 -11.450 1.00 93.38 101 ALA A O 1
ATOM 800 N N . THR A 1 102 ? 3.576 0.922 -11.717 1.00 92.19 102 THR A N 1
ATOM 801 C CA . THR A 1 102 ? 3.778 0.614 -10.294 1.00 92.19 102 THR A CA 1
ATOM 802 C C . THR A 1 102 ? 3.683 1.884 -9.428 1.00 92.19 102 THR A C 1
ATOM 804 O O . THR A 1 102 ? 3.046 1.863 -8.377 1.00 92.19 102 THR A O 1
ATOM 807 N N . CYS A 1 103 ? 4.232 3.018 -9.873 1.00 89.75 103 CYS A N 1
ATOM 808 C CA . CYS A 1 103 ? 4.118 4.306 -9.176 1.00 89.75 103 CYS A CA 1
ATOM 809 C C . CYS A 1 103 ? 2.676 4.831 -9.099 1.00 89.75 103 CYS A C 1
ATOM 811 O O . CYS A 1 103 ? 2.302 5.402 -8.080 1.00 89.75 103 CYS A O 1
ATOM 813 N N . ILE A 1 104 ? 1.859 4.633 -10.136 1.00 92.00 104 ILE A N 1
ATOM 814 C CA . ILE A 1 104 ? 0.447 5.043 -10.129 1.00 92.00 104 ILE A CA 1
ATOM 815 C C . ILE A 1 104 ? -0.327 4.244 -9.075 1.00 92.00 104 ILE A C 1
ATOM 817 O O . ILE A 1 104 ? -0.987 4.840 -8.230 1.00 92.00 104 ILE A O 1
ATOM 821 N N . THR A 1 105 ? -0.159 2.917 -9.036 1.00 89.06 105 THR A N 1
ATOM 822 C CA . THR A 1 105 ? -0.791 2.088 -7.988 1.00 89.06 105 THR A CA 1
ATOM 823 C C . THR A 1 105 ? -0.325 2.479 -6.577 1.00 89.06 105 THR A C 1
ATOM 825 O O . THR A 1 105 ? -1.112 2.537 -5.640 1.00 89.06 105 THR A O 1
ATOM 828 N N . GLN A 1 106 ? 0.953 2.843 -6.424 1.00 88.69 106 GLN A N 1
ATOM 829 C CA . GLN A 1 106 ? 1.522 3.339 -5.167 1.00 88.69 106 GLN A CA 1
ATOM 830 C C . GLN A 1 106 ? 0.920 4.694 -4.742 1.00 88.69 106 GLN A C 1
ATOM 832 O O . GLN A 1 106 ? 0.835 4.968 -3.544 1.00 88.69 106 GLN A O 1
ATOM 837 N N . GLN A 1 107 ? 0.532 5.543 -5.698 1.00 90.44 107 GLN A N 1
ATOM 838 C CA . GLN A 1 107 ? -0.096 6.841 -5.444 1.00 90.44 107 GLN A CA 1
ATOM 839 C C . GLN A 1 107 ? -1.535 6.681 -4.935 1.00 90.44 107 GLN A C 1
ATOM 841 O O . GLN A 1 107 ? -1.928 7.373 -3.998 1.00 90.44 107 GLN A O 1
ATOM 846 N N . GLU A 1 108 ? -2.299 5.742 -5.497 1.00 87.69 108 GLU A N 1
ATOM 847 C CA . GLU A 1 108 ? -3.637 5.385 -5.002 1.00 87.69 108 GLU A CA 1
ATOM 848 C C . GLU A 1 108 ? -3.579 4.900 -3.544 1.00 87.69 108 GLU A C 1
ATOM 850 O O . GLU A 1 108 ? -4.375 5.344 -2.714 1.00 87.69 108 GLU A O 1
ATOM 855 N N . ASP A 1 109 ? -2.569 4.093 -3.191 1.00 85.50 109 ASP A N 1
ATOM 856 C CA . ASP A 1 109 ? -2.350 3.660 -1.805 1.00 85.50 109 ASP A CA 1
ATOM 857 C C . ASP A 1 109 ? -2.101 4.854 -0.858 1.00 85.50 109 ASP A C 1
ATOM 859 O O . ASP A 1 109 ? -2.585 4.859 0.275 1.00 85.50 109 ASP A O 1
ATOM 863 N N . ILE A 1 110 ? -1.342 5.872 -1.290 1.00 86.19 110 ILE A N 1
ATOM 864 C CA . ILE A 1 110 ? -1.081 7.084 -0.488 1.00 86.19 110 ILE A CA 1
ATOM 865 C C . ILE A 1 110 ? -2.374 7.873 -0.274 1.00 86.19 110 ILE A C 1
ATOM 867 O O . ILE A 1 110 ? -2.663 8.252 0.856 1.00 86.19 110 ILE A O 1
ATOM 871 N N . HIS A 1 111 ? -3.175 8.052 -1.323 1.00 88.56 111 HIS A N 1
ATOM 872 C CA . HIS A 1 111 ? -4.464 8.731 -1.207 1.00 88.56 111 HIS A CA 1
ATOM 873 C C . HIS A 1 111 ? -5.425 7.998 -0.267 1.00 88.56 111 HIS A C 1
ATOM 875 O O . HIS A 1 111 ? -6.049 8.633 0.578 1.00 88.56 111 HIS A O 1
ATOM 881 N N . SER A 1 112 ? -5.482 6.664 -0.336 1.00 87.56 112 SER A N 1
ATOM 882 C CA . SER A 1 112 ? -6.307 5.876 0.588 1.00 87.56 112 SER A CA 1
ATOM 883 C C . SER A 1 112 ? -5.889 6.056 2.055 1.00 87.56 112 SER A C 1
ATOM 885 O O . SER A 1 112 ? -6.733 6.084 2.953 1.00 87.56 112 SER A O 1
ATOM 887 N N . LEU A 1 113 ? -4.585 6.225 2.305 1.00 86.81 113 LEU A N 1
ATOM 888 C CA . LEU A 1 113 ? -4.061 6.486 3.640 1.00 86.81 113 LEU A CA 1
ATOM 889 C C . LEU A 1 113 ? -4.416 7.899 4.116 1.00 86.81 113 LEU A C 1
ATOM 891 O O . LEU A 1 113 ? -4.796 8.061 5.274 1.00 86.81 113 LEU A O 1
ATOM 895 N N . ASP A 1 114 ? -4.319 8.902 3.244 1.00 91.19 114 ASP A N 1
ATOM 896 C CA . ASP A 1 114 ? -4.723 10.276 3.558 1.00 91.19 114 ASP A CA 1
ATOM 897 C C . ASP A 1 114 ? -6.215 10.347 3.926 1.00 91.19 114 ASP A C 1
ATOM 899 O O . ASP A 1 114 ? -6.579 10.999 4.909 1.00 91.19 114 ASP A O 1
ATOM 903 N N . ASP A 1 115 ? -7.073 9.613 3.210 1.00 89.62 115 ASP A N 1
ATOM 904 C CA . ASP A 1 115 ? -8.503 9.503 3.520 1.00 89.62 115 ASP A CA 1
ATOM 905 C C . ASP A 1 115 ? -8.744 8.855 4.893 1.00 89.62 115 ASP A C 1
ATOM 907 O O . ASP A 1 115 ? -9.535 9.359 5.702 1.00 89.62 115 ASP A O 1
ATOM 911 N N . ALA A 1 116 ? -8.032 7.764 5.199 1.00 88.25 116 ALA A N 1
ATOM 912 C CA . ALA A 1 116 ? -8.106 7.108 6.504 1.00 88.25 116 ALA A CA 1
ATOM 913 C C . ALA A 1 116 ? -7.646 8.044 7.637 1.00 88.25 116 ALA A C 1
ATOM 915 O O . ALA A 1 116 ? -8.307 8.149 8.676 1.00 88.25 116 ALA A O 1
ATOM 916 N N . LEU A 1 117 ? -6.558 8.790 7.427 1.00 91.38 117 LEU A N 1
ATOM 917 C CA . LEU A 1 117 ? -6.068 9.792 8.375 1.00 91.38 117 LEU A CA 1
ATOM 918 C C . LEU A 1 117 ? -7.084 10.918 8.586 1.00 91.38 117 LEU A C 1
ATOM 920 O O . LEU A 1 117 ? -7.344 11.301 9.729 1.00 91.38 117 LEU A O 1
ATOM 924 N N . ALA A 1 118 ? -7.712 11.414 7.519 1.00 92.50 118 ALA A N 1
ATOM 925 C CA . ALA A 1 118 ? -8.768 12.415 7.614 1.00 92.50 118 ALA A CA 1
ATOM 926 C C . ALA A 1 118 ? -9.976 11.891 8.410 1.00 92.50 118 ALA A C 1
ATOM 928 O O . ALA A 1 118 ? -10.557 12.619 9.222 1.00 92.50 118 ALA A O 1
ATOM 929 N N . GLN A 1 119 ? -10.347 10.619 8.235 1.00 91.25 119 GLN A N 1
ATOM 930 C CA . GLN A 1 119 ? -11.421 9.990 9.003 1.00 91.25 119 GLN A CA 1
ATOM 931 C C . GLN A 1 119 ? -11.085 9.913 10.499 1.00 91.25 119 GLN A C 1
ATOM 933 O O . GLN A 1 119 ? -11.916 10.290 11.334 1.00 91.25 119 GLN A O 1
ATOM 938 N N . VAL A 1 120 ? -9.873 9.466 10.843 1.00 89.12 120 VAL A N 1
ATOM 939 C CA . VAL A 1 120 ? -9.391 9.414 12.233 1.00 89.12 120 VAL A CA 1
ATOM 940 C C . VAL A 1 120 ? -9.362 10.813 12.842 1.00 89.12 120 VAL A C 1
ATOM 942 O O . VAL A 1 120 ? -9.884 11.016 13.938 1.00 89.12 120 VAL A O 1
ATOM 945 N N . TYR A 1 121 ? -8.850 11.802 12.110 1.00 92.44 121 TYR A N 1
ATOM 946 C CA . TYR A 1 121 ? -8.809 13.193 12.553 1.00 92.44 121 TYR A CA 1
ATOM 947 C C . TYR A 1 121 ? -10.211 13.753 12.836 1.00 92.44 121 TYR A C 1
ATOM 949 O O . TYR A 1 121 ? -10.455 14.351 13.887 1.00 92.44 121 TYR A O 1
ATOM 957 N N . ASN A 1 122 ? -11.173 13.503 11.945 1.00 90.44 122 ASN A N 1
ATOM 958 C CA . ASN A 1 122 ? -12.562 13.918 12.138 1.00 90.44 122 ASN A CA 1
ATOM 959 C C . ASN A 1 122 ? -13.206 13.249 13.357 1.00 90.44 122 ASN A C 1
ATOM 961 O O . ASN A 1 122 ? -13.912 13.913 14.120 1.00 90.44 122 ASN A O 1
ATOM 965 N N . ARG A 1 123 ? -12.952 11.952 13.570 1.00 90.25 123 ARG A N 1
ATOM 966 C CA . ARG A 1 123 ? -13.416 11.236 14.765 1.00 90.25 123 ARG A CA 1
ATOM 967 C C . ARG A 1 123 ? -12.822 11.838 16.030 1.00 90.25 123 ARG A C 1
ATOM 969 O O . ARG A 1 123 ? -13.576 12.144 16.948 1.00 90.25 123 ARG A O 1
ATOM 976 N N . LEU A 1 124 ? -11.512 12.065 16.063 1.00 89.31 124 LEU A N 1
ATOM 977 C CA . LEU A 1 124 ? -10.825 12.669 17.203 1.00 89.31 124 LEU A CA 1
ATOM 978 C C . LEU A 1 124 ? -11.422 14.040 17.543 1.00 89.31 124 LEU A C 1
ATOM 980 O O . LEU A 1 124 ? -11.801 14.285 18.687 1.00 89.31 124 LEU A O 1
ATOM 984 N N . ARG A 1 125 ? -11.638 14.881 16.527 1.00 89.56 125 ARG A N 1
ATOM 985 C CA . ARG A 1 125 ? -12.294 16.184 16.682 1.00 89.56 125 ARG A CA 1
ATOM 986 C C . ARG A 1 125 ? -13.713 16.060 17.241 1.00 89.56 125 ARG A C 1
ATOM 988 O O . ARG A 1 125 ? -14.110 16.854 18.086 1.00 89.56 125 ARG A O 1
ATOM 995 N N . GLN A 1 126 ? -14.495 15.070 16.811 1.00 88.69 126 GLN A N 1
ATOM 996 C CA . GLN A 1 126 ? -15.827 14.817 17.380 1.00 88.69 126 GLN A CA 1
ATOM 997 C C . GLN A 1 126 ? -15.771 14.360 18.843 1.00 88.69 126 GLN A C 1
ATOM 999 O O . GLN A 1 126 ? -16.656 14.711 19.625 1.00 88.69 126 GLN A O 1
ATOM 1004 N N . LEU A 1 127 ? -14.760 13.570 19.224 1.00 83.19 127 LEU A N 1
ATOM 1005 C CA . LEU A 1 127 ? -14.553 13.175 20.619 1.00 83.19 127 LEU A CA 1
ATOM 1006 C C . LEU A 1 127 ? -14.205 14.397 21.480 1.00 83.19 127 LEU A C 1
ATOM 1008 O O . LEU A 1 127 ? -14.761 14.534 22.567 1.00 83.19 127 LEU A O 1
ATOM 1012 N N . GLU A 1 128 ? -13.346 15.277 20.967 1.00 84.00 128 GLU A N 1
ATOM 1013 C CA . GLU A 1 128 ? -12.877 16.495 21.634 1.00 84.00 128 GLU A CA 1
ATOM 1014 C C . GLU A 1 128 ? -13.984 17.552 21.791 1.00 84.00 128 GLU A C 1
ATOM 1016 O O . GLU A 1 128 ? -14.080 18.209 22.823 1.00 84.00 128 GLU A O 1
ATOM 1021 N N . GLN A 1 129 ? -14.875 17.685 20.805 1.00 81.44 129 GLN A N 1
ATOM 1022 C CA . GLN A 1 129 ? -15.958 18.679 20.806 1.00 81.44 129 GLN A CA 1
ATOM 1023 C C . GLN A 1 129 ? -17.215 18.245 21.586 1.00 81.44 129 GLN A C 1
ATOM 1025 O O . GLN A 1 129 ? -18.192 18.992 21.635 1.00 81.44 129 GLN A O 1
ATOM 1030 N N . ARG A 1 130 ? -17.249 17.046 22.186 1.00 70.19 130 ARG A N 1
ATOM 1031 C CA . ARG A 1 130 ? -18.436 16.556 22.909 1.00 70.19 130 ARG A CA 1
ATOM 1032 C C . ARG A 1 130 ? -18.520 17.189 24.315 1.00 70.19 130 ARG A C 1
ATOM 1034 O O . ARG A 1 130 ? -17.670 16.880 25.148 1.00 70.19 130 ARG A O 1
ATOM 1041 N N . PRO A 1 131 ? -19.544 18.009 24.638 1.00 58.34 131 PRO A N 1
ATOM 1042 C CA . PRO A 1 131 ? -19.632 18.699 25.928 1.00 58.34 131 PRO A CA 1
ATOM 1043 C C . PRO A 1 131 ? -19.826 17.738 27.111 1.00 58.34 131 PRO A C 1
ATOM 1045 O O . PRO A 1 131 ? -20.670 16.842 27.063 1.00 58.34 131 PRO A O 1
ATOM 1048 N N . VAL A 1 132 ? -19.110 17.993 28.212 1.00 55.38 132 VAL A N 1
ATOM 1049 C CA . VAL A 1 132 ? -19.184 17.250 29.491 1.00 55.38 132 VAL A CA 1
ATOM 1050 C C . VAL A 1 132 ? -20.546 17.402 30.200 1.00 55.38 132 VAL A C 1
ATOM 1052 O O . VAL A 1 132 ? -20.896 16.589 31.046 1.00 55.38 132 VAL A O 1
ATOM 1055 N N . ALA A 1 133 ? -21.371 18.385 29.826 1.00 45.06 133 ALA A N 1
ATOM 1056 C CA . ALA A 1 133 ? -22.627 18.693 30.523 1.00 45.06 133 ALA A CA 1
ATOM 1057 C C . ALA A 1 133 ? -23.828 17.779 30.183 1.00 45.06 133 ALA A C 1
ATOM 1059 O O . ALA A 1 133 ? -24.854 17.863 30.848 1.00 45.06 133 ALA A O 1
ATOM 1060 N N . ALA A 1 134 ? -23.733 16.888 29.189 1.00 43.12 134 ALA A N 1
ATOM 1061 C CA . ALA A 1 134 ? -24.796 15.914 28.882 1.00 43.12 134 ALA A CA 1
ATOM 1062 C C . ALA A 1 134 ? -24.571 14.539 29.548 1.00 43.12 134 ALA A C 1
ATOM 1064 O O . ALA A 1 134 ? -25.156 13.537 29.131 1.00 43.12 134 ALA A O 1
ATOM 1065 N N . LEU A 1 135 ? -23.682 14.465 30.545 1.00 49.59 135 LEU A N 1
ATOM 1066 C CA . LEU A 1 135 ? -23.193 13.207 31.109 1.00 49.59 135 LEU A CA 1
ATOM 1067 C C . LEU A 1 135 ? -23.927 12.739 32.376 1.00 49.59 135 LEU A C 1
ATOM 1069 O O . LEU A 1 135 ? -23.469 11.792 33.002 1.00 49.59 135 LEU A O 1
ATOM 1073 N N . ASP A 1 136 ? -25.067 13.329 32.739 1.00 44.03 136 ASP A N 1
ATOM 1074 C CA . ASP A 1 136 ? -25.787 12.937 33.967 1.00 44.03 136 ASP A CA 1
ATOM 1075 C C . ASP A 1 136 ? -26.726 11.726 33.796 1.00 44.03 136 ASP A C 1
ATOM 1077 O O . ASP A 1 136 ? -27.379 11.299 34.743 1.00 44.03 136 ASP A O 1
ATOM 1081 N N . ALA A 1 137 ? -26.765 11.110 32.606 1.00 48.75 137 ALA A N 1
ATOM 1082 C CA . ALA A 1 137 ? -27.549 9.890 32.364 1.00 48.75 137 ALA A CA 1
ATOM 1083 C C . ALA A 1 137 ? -26.776 8.727 31.704 1.00 48.75 137 ALA A C 1
ATOM 1085 O O . ALA A 1 137 ? -27.366 7.681 31.444 1.00 48.75 137 ALA A O 1
ATOM 1086 N N . SER A 1 138 ? -25.472 8.854 31.415 1.00 50.94 138 SER A N 1
ATOM 1087 C CA . SER A 1 138 ? -24.707 7.762 30.773 1.00 50.94 138 SER A CA 1
ATOM 1088 C C . SER A 1 138 ? -23.221 7.733 31.153 1.00 50.94 138 SER A C 1
ATOM 1090 O O . SER A 1 138 ? -22.334 7.813 30.303 1.00 50.94 138 SER A O 1
ATOM 1092 N N . SER A 1 139 ? -22.920 7.556 32.442 1.00 51.34 139 SER A N 1
ATOM 1093 C CA . SER A 1 139 ? -21.537 7.363 32.917 1.00 51.34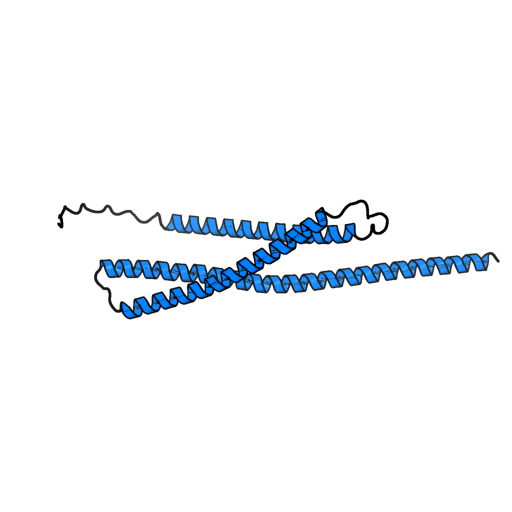 139 SER A CA 1
ATOM 1094 C C . SER A 1 139 ? -20.857 6.089 32.372 1.00 51.34 139 SER A C 1
ATOM 1096 O O . SER A 1 139 ? -19.643 5.953 32.476 1.00 51.34 139 SER A O 1
ATOM 1098 N N . SER A 1 140 ? -21.603 5.186 31.721 1.00 55.38 140 SER A N 1
ATOM 1099 C CA . SER A 1 140 ? -21.089 3.930 31.147 1.00 55.38 140 SER A CA 1
ATOM 1100 C C . SER A 1 140 ? -20.346 4.079 29.806 1.00 55.38 140 SER A C 1
ATOM 1102 O O . SER A 1 140 ? -19.690 3.143 29.379 1.00 55.38 140 SER A O 1
ATOM 1104 N N . ASN A 1 141 ? -20.433 5.223 29.117 1.00 61.06 141 ASN A N 1
ATOM 1105 C CA . ASN A 1 141 ? -19.909 5.389 27.746 1.00 61.06 141 ASN A CA 1
ATOM 1106 C C . ASN A 1 141 ? -18.473 5.960 27.695 1.00 61.06 141 ASN A C 1
ATOM 1108 O O . ASN A 1 141 ? -17.778 5.869 26.686 1.00 61.06 141 ASN A O 1
ATOM 1112 N N . THR A 1 142 ? -18.001 6.599 28.764 1.00 66.25 142 THR A N 1
ATOM 1113 C CA . THR A 1 142 ? -16.682 7.252 28.757 1.00 66.25 142 THR A CA 1
ATOM 1114 C C . THR A 1 142 ? -15.542 6.251 28.884 1.00 66.25 142 THR A C 1
ATOM 1116 O O . THR A 1 142 ? -14.546 6.404 28.187 1.00 66.25 142 THR A O 1
ATOM 1119 N N . SER A 1 143 ? -15.701 5.208 29.705 1.00 70.94 143 SER A N 1
ATOM 1120 C CA . SER A 1 143 ? -14.671 4.179 29.897 1.00 70.94 143 SER A CA 1
ATOM 1121 C C . SER A 1 143 ? -14.431 3.356 28.628 1.00 70.94 143 SER A C 1
ATOM 1123 O O . SER A 1 143 ? -13.282 3.194 28.221 1.00 70.94 143 SER A O 1
ATOM 1125 N N . ASP A 1 144 ? -15.497 2.936 27.942 1.00 78.56 144 ASP A N 1
ATOM 1126 C CA . ASP A 1 144 ? -15.389 2.178 26.689 1.00 78.56 144 ASP A CA 1
ATOM 1127 C C . ASP A 1 144 ? -14.733 3.002 25.576 1.00 78.56 144 ASP A C 1
ATOM 1129 O O . ASP A 1 144 ? -13.888 2.506 24.833 1.00 78.56 144 ASP A O 1
ATOM 1133 N N . ARG A 1 145 ? -15.056 4.297 25.491 1.00 76.31 145 ARG A N 1
ATOM 1134 C CA . ARG A 1 145 ? -14.444 5.204 24.507 1.00 76.31 145 ARG A CA 1
ATOM 1135 C C . ARG A 1 145 ? -12.985 5.514 24.818 1.00 76.31 145 ARG A C 1
ATOM 1137 O O . ARG A 1 145 ? -12.202 5.667 23.885 1.00 76.31 145 ARG A O 1
ATOM 1144 N N . LEU A 1 146 ? -12.623 5.602 26.097 1.00 81.00 146 LEU A N 1
ATOM 1145 C CA . LEU A 1 146 ? -11.241 5.832 26.513 1.00 81.00 146 LEU A CA 1
ATOM 1146 C C . LEU A 1 146 ? -10.375 4.602 26.225 1.00 81.00 146 LEU A C 1
ATOM 1148 O O . LEU A 1 146 ? -9.268 4.764 25.731 1.00 81.00 146 LEU A O 1
ATOM 1152 N N . LYS A 1 147 ? -10.918 3.390 26.410 1.00 80.88 147 LYS A N 1
ATOM 1153 C CA . LYS A 1 147 ? -10.248 2.143 26.016 1.00 80.88 147 LYS A CA 1
ATOM 1154 C C . LYS A 1 147 ? -10.024 2.036 24.510 1.00 80.88 147 LYS A C 1
ATOM 1156 O O . LYS A 1 147 ? -8.934 1.669 24.096 1.00 80.88 147 LYS A O 1
ATOM 1161 N N . VAL A 1 148 ? -11.023 2.368 23.687 1.00 84.12 148 VAL A N 1
ATOM 1162 C CA . VAL A 1 148 ? -10.856 2.359 22.219 1.00 84.12 148 VAL A CA 1
ATOM 1163 C C . VAL A 1 148 ? -9.786 3.365 21.791 1.00 84.12 148 VAL A C 1
ATOM 1165 O O . VAL A 1 148 ? -8.910 3.029 21.005 1.00 84.12 148 VAL A O 1
ATOM 1168 N N . LEU A 1 149 ? -9.798 4.570 22.366 1.00 84.31 149 LEU A N 1
ATOM 1169 C CA . LEU A 1 149 ? -8.798 5.592 22.058 1.00 84.31 149 LEU A CA 1
ATOM 1170 C C . LEU A 1 149 ? -7.388 5.203 22.533 1.00 84.31 149 LEU A C 1
ATOM 1172 O O . LEU A 1 149 ? -6.412 5.489 21.849 1.00 84.31 149 LEU A O 1
ATOM 1176 N N . GLU A 1 150 ? -7.268 4.549 23.688 1.00 87.38 150 GLU A N 1
ATOM 1177 C CA . GLU A 1 150 ? -5.994 4.043 24.208 1.00 87.38 150 GLU A CA 1
ATOM 1178 C C . GLU A 1 150 ? -5.399 2.959 23.296 1.00 87.38 150 GLU A C 1
ATOM 1180 O O . GLU A 1 150 ? -4.194 2.965 23.046 1.00 87.38 150 GLU A O 1
ATOM 1185 N N . ILE A 1 151 ? -6.246 2.092 22.730 1.00 84.56 151 ILE A N 1
ATOM 1186 C CA . ILE A 1 151 ? -5.844 1.085 21.738 1.00 84.56 151 ILE A CA 1
ATOM 1187 C C . ILE A 1 151 ? -5.394 1.755 20.432 1.00 84.56 151 ILE A C 1
ATOM 1189 O O . ILE A 1 151 ? -4.309 1.448 19.939 1.00 84.56 151 ILE A O 1
ATOM 1193 N N . ASP A 1 152 ? -6.168 2.709 19.908 1.00 86.12 152 ASP A N 1
ATOM 1194 C CA . ASP A 1 152 ? -5.839 3.416 18.662 1.00 86.12 152 ASP A CA 1
ATOM 1195 C C . ASP A 1 152 ? -4.520 4.207 18.787 1.00 86.12 152 ASP A C 1
ATOM 1197 O O . ASP A 1 152 ? -3.672 4.177 17.893 1.00 86.12 152 ASP A O 1
ATOM 1201 N N . VAL A 1 153 ? -4.300 4.884 19.922 1.00 85.31 153 VAL A N 1
ATOM 1202 C CA . VAL A 1 153 ? -3.058 5.629 20.201 1.00 85.31 153 VAL A CA 1
ATOM 1203 C C . VAL A 1 153 ? -1.874 4.687 20.438 1.00 85.31 153 VAL A C 1
ATOM 1205 O O . VAL A 1 153 ? -0.760 4.993 20.007 1.00 85.31 153 VAL A O 1
ATOM 1208 N N . GLY A 1 154 ? -2.093 3.537 21.084 1.00 88.81 154 GLY A N 1
ATOM 1209 C CA . GLY A 1 154 ? -1.082 2.488 21.233 1.00 88.81 154 GLY A CA 1
ATOM 1210 C C . GLY A 1 154 ? -0.625 1.939 19.881 1.00 88.81 154 GLY A C 1
ATOM 1211 O O . GLY A 1 154 ? 0.570 1.934 19.593 1.00 88.81 154 GLY A O 1
ATOM 1212 N N . SER A 1 155 ? -1.578 1.597 19.010 1.00 84.94 155 SER A N 1
ATOM 1213 C CA . SER A 1 155 ? -1.307 1.129 17.646 1.00 84.94 155 SER A CA 1
ATOM 1214 C C . SER A 1 155 ? -0.561 2.177 16.812 1.00 84.94 155 SER A C 1
ATOM 1216 O O . SER A 1 155 ? 0.423 1.863 16.138 1.00 84.94 155 SER A O 1
ATOM 1218 N N . LEU A 1 156 ? -0.953 3.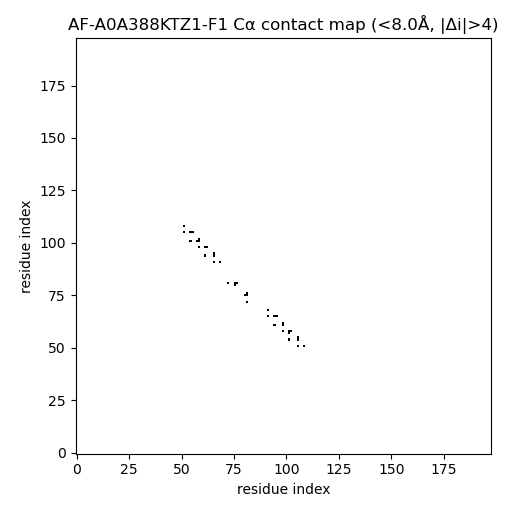452 16.921 1.00 87.62 156 LEU A N 1
ATOM 1219 C CA . LEU A 1 156 ? -0.263 4.552 16.248 1.00 87.62 156 LEU A CA 1
ATOM 1220 C C . LEU 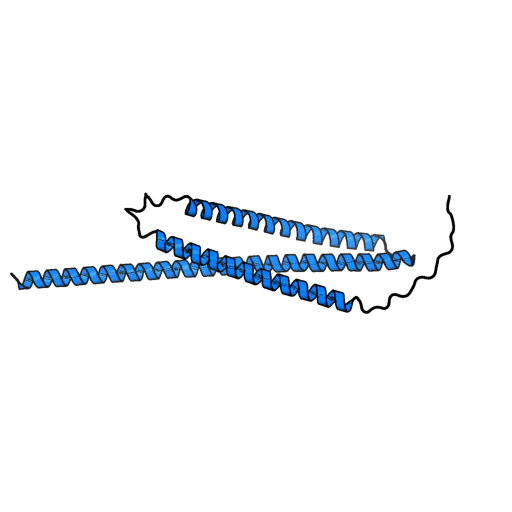A 1 156 ? 1.186 4.698 16.729 1.00 87.62 156 LEU A C 1
ATOM 1222 O O . LEU A 1 156 ? 2.090 4.892 15.917 1.00 87.62 156 LEU A O 1
ATOM 1226 N N . LYS A 1 157 ? 1.422 4.600 18.040 1.00 90.88 157 LYS A N 1
ATOM 1227 C CA . LYS A 1 157 ? 2.765 4.686 18.623 1.00 90.88 157 LYS A CA 1
ATOM 1228 C C . LYS A 1 157 ? 3.663 3.554 18.121 1.00 90.88 157 LYS A C 1
ATOM 1230 O O . LYS A 1 157 ? 4.804 3.820 17.741 1.00 90.88 157 LYS A O 1
ATOM 1235 N N . ASP A 1 158 ? 3.143 2.332 18.073 1.00 88.88 158 ASP A N 1
ATOM 1236 C CA . ASP A 1 158 ? 3.882 1.169 17.581 1.00 88.88 158 ASP A CA 1
ATOM 1237 C C . ASP A 1 158 ? 4.191 1.305 16.081 1.00 88.88 158 ASP A C 1
ATOM 1239 O O . ASP A 1 158 ? 5.322 1.059 15.656 1.00 88.88 158 ASP A O 1
ATOM 1243 N N . GLY A 1 159 ? 3.236 1.803 15.286 1.00 85.69 159 GLY A N 1
ATOM 1244 C CA . GLY A 1 159 ? 3.436 2.111 13.867 1.00 85.69 159 GLY A CA 1
ATOM 1245 C C . GLY A 1 159 ? 4.499 3.190 13.628 1.00 85.69 159 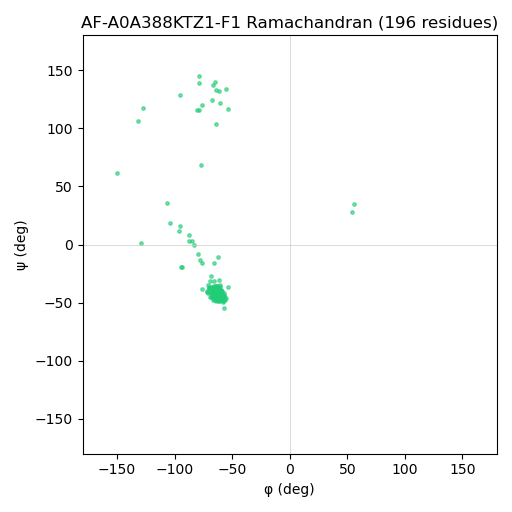GLY A C 1
ATOM 1246 O O . GLY A 1 159 ? 5.388 3.018 12.790 1.00 85.69 159 GLY A O 1
ATOM 1247 N N . VAL A 1 160 ? 4.476 4.273 14.412 1.00 90.06 160 VAL A N 1
ATOM 1248 C CA . VAL A 1 160 ? 5.494 5.338 14.361 1.00 90.06 160 VAL A CA 1
ATOM 1249 C C . VAL A 1 160 ? 6.875 4.793 14.733 1.00 90.06 160 VAL A C 1
ATOM 1251 O O . VAL A 1 160 ? 7.859 5.093 14.055 1.00 90.06 160 VAL A O 1
ATOM 1254 N N . GLN A 1 161 ? 6.968 3.952 15.764 1.00 90.62 161 GLN A N 1
ATOM 1255 C CA . GLN A 1 161 ? 8.232 3.363 16.206 1.00 90.62 161 GLN A CA 1
ATOM 1256 C C . GLN A 1 161 ? 8.809 2.374 15.179 1.00 90.62 161 GLN A C 1
ATOM 1258 O O . GLN A 1 161 ? 10.020 2.368 14.917 1.00 90.62 161 GLN A O 1
ATOM 1263 N N . LEU A 1 162 ? 7.944 1.575 14.552 1.00 90.38 162 LEU A N 1
ATOM 1264 C CA . LEU A 1 162 ? 8.310 0.676 13.460 1.00 90.38 162 LEU A CA 1
ATOM 1265 C C . LEU A 1 162 ? 8.843 1.471 12.260 1.00 90.38 162 LEU A C 1
ATOM 1267 O O . LEU A 1 162 ? 9.905 1.153 11.719 1.00 90.38 162 LEU A O 1
ATOM 1271 N N . GLN A 1 163 ? 8.158 2.554 11.887 1.00 88.06 163 GLN A N 1
ATOM 1272 C CA . GLN A 1 163 ? 8.576 3.419 10.789 1.00 88.06 163 GLN A CA 1
ATOM 1273 C C . GLN A 1 163 ? 9.895 4.143 11.084 1.00 88.06 163 GLN A C 1
ATOM 1275 O O . GLN A 1 163 ? 10.748 4.266 10.200 1.00 88.06 163 GLN A O 1
ATOM 1280 N N . GLN A 1 164 ? 10.114 4.570 12.327 1.00 90.75 164 GLN A N 1
ATOM 1281 C CA . GLN A 1 164 ? 11.364 5.202 12.743 1.00 90.75 164 GLN A CA 1
ATOM 1282 C C . GLN A 1 164 ? 12.548 4.229 12.658 1.00 90.75 164 GLN A C 1
ATOM 1284 O O . GLN A 1 164 ? 13.612 4.589 12.153 1.00 90.75 164 GLN A O 1
ATOM 1289 N N . THR A 1 165 ? 12.347 2.973 13.060 1.00 87.69 165 THR A N 1
ATOM 1290 C CA . THR A 1 165 ? 13.376 1.925 12.976 1.00 87.69 165 THR A CA 1
ATOM 1291 C C . THR A 1 165 ? 13.683 1.562 11.520 1.00 87.69 165 THR A C 1
ATOM 1293 O O . THR A 1 165 ? 14.848 1.440 11.139 1.00 87.69 165 THR A O 1
ATOM 1296 N N . ALA A 1 166 ? 12.654 1.462 10.673 1.00 84.69 166 ALA A N 1
ATOM 1297 C CA . ALA A 1 166 ? 12.822 1.242 9.237 1.00 84.69 166 ALA A CA 1
ATOM 1298 C C . ALA A 1 166 ? 13.594 2.392 8.563 1.00 84.69 166 ALA A C 1
ATOM 1300 O O . ALA A 1 166 ? 14.446 2.152 7.706 1.00 84.69 166 ALA A O 1
ATOM 1301 N N . THR A 1 167 ? 13.339 3.632 8.988 1.00 86.62 167 THR A N 1
ATOM 1302 C CA . THR A 1 167 ? 14.042 4.821 8.485 1.00 86.62 167 THR A CA 1
ATOM 1303 C C . THR A 1 167 ? 15.516 4.806 8.894 1.00 86.62 167 THR A C 1
ATOM 1305 O O . THR A 1 167 ? 16.379 4.990 8.040 1.00 86.62 167 THR A O 1
ATOM 1308 N N . GLN A 1 168 ? 15.829 4.481 10.152 1.00 89.25 168 GLN A N 1
ATOM 1309 C CA . GLN A 1 168 ? 17.218 4.368 10.617 1.00 89.25 168 GLN A CA 1
ATOM 1310 C C . GLN A 1 168 ? 17.994 3.247 9.914 1.00 89.25 168 GLN A C 1
ATOM 1312 O O . GLN A 1 168 ? 19.149 3.438 9.533 1.00 89.25 168 GLN A O 1
ATOM 1317 N N . GLN A 1 169 ? 17.373 2.084 9.687 1.00 88.31 169 GLN A N 1
ATOM 1318 C CA . GLN A 1 169 ? 18.005 1.011 8.910 1.00 88.31 169 GLN A CA 1
ATOM 1319 C C . GLN A 1 169 ? 18.287 1.432 7.465 1.00 88.31 169 GLN A C 1
ATOM 1321 O O . GLN A 1 169 ? 19.317 1.059 6.899 1.00 88.31 169 GLN A O 1
ATOM 1326 N N . LEU A 1 170 ? 17.376 2.186 6.850 1.00 79.69 170 LEU A N 1
ATOM 1327 C CA . LEU A 1 170 ? 17.564 2.694 5.496 1.00 79.69 170 LEU A CA 1
ATOM 1328 C C . LEU A 1 170 ? 18.737 3.677 5.436 1.00 79.69 170 LEU A C 1
ATOM 1330 O O . LEU A 1 170 ? 19.596 3.550 4.565 1.00 79.69 170 LEU A O 1
ATOM 1334 N N . GLU A 1 171 ? 18.797 4.605 6.383 1.00 86.38 171 GLU A N 1
ATOM 1335 C CA . GLU A 1 171 ? 19.851 5.612 6.488 1.00 86.38 171 GLU A CA 1
ATOM 1336 C C . GLU A 1 171 ? 21.228 4.962 6.697 1.00 86.38 171 GLU A C 1
ATOM 1338 O O . GLU A 1 171 ? 22.176 5.262 5.971 1.00 86.38 171 GLU A O 1
ATOM 1343 N N . GLN A 1 172 ? 21.322 3.961 7.581 1.00 85.88 172 GLN A N 1
ATOM 1344 C CA . GLN A 1 172 ? 22.546 3.175 7.759 1.00 85.88 172 GLN A CA 1
ATOM 1345 C C . GLN A 1 172 ? 22.980 2.473 6.472 1.00 85.88 172 GLN A C 1
ATOM 1347 O O . GLN A 1 172 ? 24.153 2.526 6.114 1.00 85.88 172 GLN A O 1
ATOM 1352 N N . ARG A 1 173 ? 22.052 1.851 5.735 1.00 81.00 173 ARG A N 1
ATOM 1353 C CA . ARG A 1 173 ? 22.385 1.166 4.475 1.00 81.00 173 ARG A CA 1
ATOM 1354 C C . ARG A 1 173 ? 22.869 2.127 3.394 1.00 81.00 173 ARG A C 1
ATOM 1356 O O . ARG A 1 173 ? 23.748 1.749 2.622 1.00 81.00 173 ARG A O 1
ATOM 1363 N N . ILE A 1 174 ? 22.319 3.340 3.339 1.00 78.94 174 ILE A N 1
ATOM 1364 C CA . ILE A 1 174 ? 22.775 4.393 2.422 1.00 78.94 174 ILE A CA 1
ATOM 1365 C C . ILE A 1 174 ? 24.199 4.824 2.789 1.00 78.94 174 ILE A C 1
ATOM 1367 O O . ILE A 1 174 ? 25.063 4.854 1.916 1.00 78.94 174 ILE A O 1
ATOM 1371 N N . CYS A 1 175 ? 24.474 5.067 4.073 1.00 78.56 175 CYS A N 1
ATOM 1372 C CA . CYS A 1 175 ? 25.810 5.425 4.553 1.00 78.56 175 CYS A CA 1
ATOM 1373 C C . CYS A 1 175 ? 26.841 4.311 4.312 1.00 78.56 175 CYS A C 1
ATOM 1375 O O . CYS A 1 175 ? 27.948 4.583 3.855 1.00 78.56 175 CYS A O 1
ATOM 1377 N N . THR A 1 176 ? 26.487 3.045 4.551 1.00 74.19 176 THR A N 1
ATOM 1378 C CA . THR A 1 176 ? 27.363 1.902 4.255 1.00 74.19 176 THR A CA 1
ATOM 1379 C C . THR A 1 176 ? 27.638 1.792 2.753 1.00 74.19 176 THR A C 1
ATOM 1381 O O . THR A 1 176 ? 28.791 1.654 2.359 1.00 74.19 176 THR A O 1
ATOM 1384 N N . ALA A 1 177 ? 26.619 1.930 1.898 1.00 65.94 177 ALA A N 1
ATOM 1385 C CA . ALA A 1 177 ? 26.796 1.899 0.445 1.00 65.94 177 ALA A CA 1
ATOM 1386 C C . ALA A 1 177 ? 27.653 3.068 -0.082 1.00 65.94 177 ALA A C 1
ATOM 1388 O O . ALA A 1 177 ? 28.474 2.863 -0.972 1.00 65.94 177 ALA A O 1
ATOM 1389 N N . ALA A 1 178 ? 27.514 4.269 0.490 1.00 63.84 178 ALA A N 1
ATOM 1390 C CA . ALA A 1 178 ? 28.325 5.434 0.134 1.00 63.84 178 ALA A CA 1
ATOM 1391 C C . ALA A 1 178 ? 29.799 5.279 0.558 1.00 63.84 178 ALA A C 1
ATOM 1393 O O . ALA A 1 178 ? 30.698 5.592 -0.219 1.00 63.84 178 ALA A O 1
ATOM 1394 N N . ASN A 1 179 ? 30.061 4.719 1.744 1.00 60.44 179 ASN A N 1
ATOM 1395 C CA . ASN A 1 179 ? 31.423 4.462 2.229 1.00 60.44 179 ASN A CA 1
ATOM 1396 C C . ASN A 1 179 ? 32.152 3.370 1.428 1.00 60.44 179 ASN A C 1
ATOM 1398 O O . ASN A 1 179 ? 33.375 3.401 1.325 1.00 60.44 179 ASN A O 1
ATOM 1402 N N . HIS A 1 180 ? 31.424 2.430 0.816 1.00 55.81 180 HIS A N 1
ATOM 1403 C CA . HIS A 1 180 ? 32.003 1.474 -0.135 1.00 55.81 180 HIS A CA 1
ATOM 1404 C C . HIS A 1 180 ? 32.283 2.089 -1.516 1.00 55.81 180 HIS A C 1
ATOM 1406 O O . HIS A 1 180 ? 33.048 1.511 -2.280 1.00 55.81 180 HIS A O 1
ATOM 1412 N N . SER A 1 181 ? 31.709 3.258 -1.824 1.00 52.22 181 SER A N 1
ATOM 1413 C CA . SER A 1 181 ? 31.897 3.964 -3.096 1.00 52.22 181 SER A CA 1
ATOM 1414 C C . SER A 1 181 ? 33.005 5.022 -3.058 1.00 52.22 181 SER A C 1
ATOM 1416 O O . SER A 1 181 ? 33.492 5.399 -4.116 1.00 52.22 181 SER A O 1
ATOM 1418 N N . SER A 1 182 ? 33.426 5.514 -1.882 1.00 48.22 182 SER A N 1
ATOM 1419 C CA . SER A 1 182 ? 34.460 6.565 -1.785 1.00 48.22 182 SER A CA 1
ATOM 1420 C C . SER A 1 182 ? 35.905 6.035 -1.738 1.00 48.22 182 SER A C 1
ATOM 1422 O O . SER A 1 182 ? 36.827 6.806 -1.475 1.00 48.22 182 SER A O 1
ATOM 1424 N N . SER A 1 183 ? 36.111 4.731 -1.955 1.00 47.38 183 SER A N 1
ATOM 1425 C CA . SER A 1 183 ? 37.430 4.075 -1.952 1.00 47.38 183 SER A CA 1
ATOM 1426 C C . SER A 1 183 ? 37.955 3.739 -3.358 1.00 47.38 183 SER A C 1
ATOM 1428 O O . SER A 1 183 ? 38.851 2.904 -3.485 1.00 47.38 183 SER A O 1
ATOM 1430 N N . GLU A 1 184 ? 37.430 4.362 -4.413 1.00 49.59 184 GLU A N 1
ATOM 1431 C CA . GLU A 1 184 ? 38.058 4.316 -5.740 1.00 49.59 184 GLU A CA 1
ATOM 1432 C C . GLU A 1 184 ? 38.947 5.558 -5.939 1.00 49.59 184 GLU A C 1
ATOM 1434 O O . GLU A 1 184 ? 38.496 6.678 -5.676 1.00 49.59 184 GLU A O 1
ATOM 1439 N N . PRO A 1 185 ? 40.227 5.406 -6.340 1.00 41.28 185 PRO A N 1
ATOM 1440 C CA . PRO A 1 185 ? 41.133 6.540 -6.482 1.00 41.28 185 PRO A CA 1
ATOM 1441 C C . PRO A 1 185 ? 40.692 7.434 -7.644 1.00 41.28 185 PRO A C 1
ATOM 1443 O O . PRO A 1 185 ? 40.594 6.981 -8.781 1.00 41.28 185 PRO A O 1
ATOM 1446 N N . HIS A 1 186 ? 40.473 8.720 -7.369 1.00 56.25 186 HIS A N 1
ATOM 1447 C CA . HIS A 1 186 ? 40.303 9.732 -8.408 1.00 56.25 186 HIS A CA 1
ATOM 1448 C C . HIS A 1 186 ? 41.596 9.863 -9.223 1.00 56.25 186 HIS A C 1
ATOM 1450 O O . HIS A 1 186 ? 42.566 10.478 -8.777 1.00 56.25 186 HIS A O 1
ATOM 1456 N N . GLU A 1 187 ? 41.599 9.294 -10.426 1.00 45.72 187 GLU A N 1
ATOM 1457 C CA . GLU A 1 187 ? 42.650 9.510 -11.413 1.00 45.72 187 GLU A CA 1
ATOM 1458 C C . GLU A 1 187 ? 42.473 10.893 -12.057 1.00 45.72 187 GLU A C 1
ATOM 1460 O O . GLU A 1 187 ? 41.436 11.242 -12.624 1.00 45.72 187 GLU A O 1
ATOM 1465 N N . THR A 1 188 ? 43.502 11.719 -11.900 1.00 54.75 188 THR A N 1
ATOM 1466 C CA . THR A 1 188 ? 43.612 13.084 -12.413 1.00 54.75 188 THR A CA 1
ATOM 1467 C C . THR A 1 188 ? 43.535 13.128 -13.940 1.00 54.75 188 THR A C 1
ATOM 1469 O O . THR A 1 188 ? 44.386 12.570 -14.629 1.00 54.75 188 THR A O 1
ATOM 1472 N N . THR A 1 189 ? 42.559 13.865 -14.469 1.00 48.31 189 THR A N 1
ATOM 1473 C CA . THR A 1 189 ? 42.404 14.180 -15.898 1.00 48.31 189 THR A CA 1
ATOM 1474 C C . THR A 1 189 ? 43.595 14.975 -16.461 1.00 48.31 189 THR A C 1
ATOM 1476 O O . THR A 1 189 ? 43.942 16.010 -15.878 1.00 48.31 189 THR A O 1
ATOM 1479 N N . PRO A 1 190 ? 44.179 14.600 -17.620 1.00 47.53 190 PRO A N 1
ATOM 1480 C CA . PRO A 1 190 ? 45.109 15.450 -18.349 1.00 47.53 190 PRO A CA 1
ATOM 1481 C C . PRO A 1 190 ? 44.361 16.522 -19.153 1.00 47.53 190 PRO A C 1
ATOM 1483 O O . PRO A 1 190 ? 43.332 16.280 -19.779 1.00 47.53 190 PRO A O 1
ATOM 1486 N N . LYS A 1 191 ? 44.930 17.723 -19.115 1.00 56.47 191 LYS A N 1
ATOM 1487 C CA . LYS A 1 191 ? 44.496 18.974 -19.743 1.00 56.47 191 LYS A CA 1
ATOM 1488 C C . LYS A 1 191 ? 44.259 18.803 -21.255 1.00 56.47 191 LYS A C 1
ATOM 1490 O O . LYS A 1 191 ? 45.204 18.540 -21.993 1.00 56.47 191 LYS A O 1
ATOM 1495 N N . SER A 1 192 ? 43.023 18.984 -21.717 1.00 53.66 192 SER A N 1
ATOM 1496 C CA . SER A 1 192 ? 42.698 19.065 -23.146 1.00 53.66 192 SER A CA 1
ATOM 1497 C C . SER A 1 192 ? 42.997 20.471 -23.665 1.00 53.66 192 SER A C 1
ATOM 1499 O O . SER A 1 192 ? 42.393 21.448 -23.218 1.00 53.66 192 SER A O 1
ATOM 1501 N N . ASP A 1 193 ? 43.961 20.546 -24.576 1.00 53.06 193 ASP A N 1
ATOM 1502 C CA . ASP A 1 193 ? 44.378 21.765 -25.258 1.00 53.06 193 ASP A CA 1
ATOM 1503 C C . ASP A 1 193 ? 43.248 22.305 -26.145 1.00 53.06 193 ASP A C 1
ATOM 1505 O O . ASP A 1 193 ? 42.502 21.546 -26.772 1.00 53.06 193 ASP A O 1
ATOM 1509 N N . GLY A 1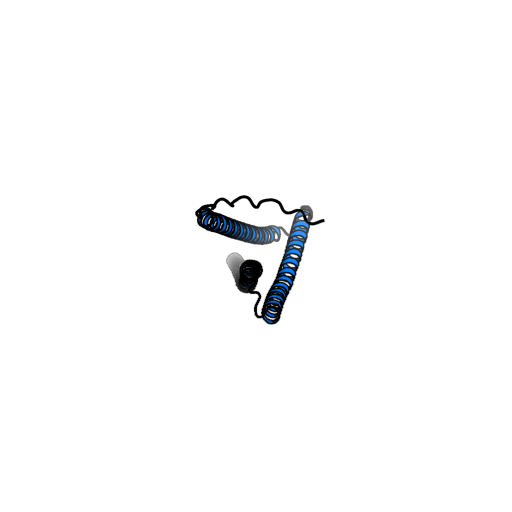 194 ? 43.097 23.627 -26.136 1.00 61.84 194 GLY A N 1
ATOM 1510 C CA . GLY A 1 194 ? 41.952 24.325 -26.705 1.00 61.84 194 GLY A CA 1
ATOM 1511 C C . GLY A 1 194 ? 41.833 24.153 -28.216 1.00 61.84 194 GLY A C 1
ATOM 1512 O O . GLY A 1 194 ? 42.788 24.365 -28.964 1.00 61.84 194 GLY A O 1
ATOM 1513 N N . LYS A 1 195 ? 40.617 23.847 -28.673 1.00 46.00 195 LYS A N 1
ATOM 1514 C CA . LYS A 1 195 ? 40.218 24.067 -30.060 1.00 46.00 195 LYS A CA 1
ATOM 1515 C C . LYS A 1 195 ? 38.866 24.770 -30.088 1.00 46.00 195 LYS A C 1
ATOM 1517 O O . LYS A 1 195 ? 37.840 24.178 -29.766 1.00 46.00 195 LYS A O 1
ATOM 1522 N N . GLU A 1 196 ? 38.924 26.055 -30.423 1.00 48.69 196 GLU A N 1
ATOM 1523 C CA . GLU A 1 196 ? 37.785 26.896 -30.784 1.00 48.69 196 GLU A CA 1
ATOM 1524 C C . GLU A 1 196 ? 37.008 26.259 -31.934 1.00 48.69 196 GLU A C 1
ATOM 1526 O O . GLU A 1 196 ? 37.593 25.836 -32.937 1.00 48.69 196 GLU A O 1
ATOM 1531 N N . ILE A 1 197 ? 35.684 26.227 -31.797 1.00 52.56 197 ILE A N 1
ATOM 1532 C CA . ILE A 1 197 ? 34.792 26.059 -32.934 1.00 52.56 197 ILE A CA 1
ATOM 1533 C C . ILE A 1 197 ? 33.765 27.197 -32.889 1.00 52.56 197 ILE A C 1
ATOM 1535 O O . ILE A 1 197 ? 32.960 27.265 -31.960 1.00 52.56 197 ILE A O 1
ATOM 1539 N N . PHE A 1 198 ? 33.843 27.996 -33.960 1.00 53.47 198 PHE A N 1
ATOM 1540 C CA . PHE A 1 198 ? 33.097 29.186 -34.396 1.00 53.47 198 PHE A CA 1
ATOM 1541 C C . PHE A 1 198 ? 33.516 30.543 -33.829 1.00 53.47 198 PHE A C 1
ATOM 1543 O O . PHE A 1 198 ? 33.185 30.857 -32.668 1.00 53.47 198 PHE A O 1
#

Secondary structure (DSSP, 8-state):
-HHHHHHHHHHHHHHHHHHHHHHHHHHHHHHHHHHHHHHHHHHHHHHHHHHHHHHHHHHHHHHHHHHHHHHHHHHHHHTT--TTHHHHHHHHHHHHHHHHHHHHHHHHHHHHHHHHHHHHHHHHHHHHTS-GGG-SS-TTHHHHHHHHHHHHHHHHHHHHHHHHHHHHHHHHHHHHHHHHHTTS--PPPPP-------

Solvent-accessible surface area (backbone atoms only — not comparable to full-atom values): 11322 Å² total; per-residue (Å²): 113,69,70,59,56,53,50,53,49,52,52,50,54,51,50,52,52,52,52,50,52,52,49,54,53,52,49,53,53,50,52,52,50,52,53,51,49,49,54,52,54,51,53,54,50,50,55,55,51,52,51,52,52,49,53,52,52,49,47,57,51,49,53,49,51,54,51,51,54,51,51,54,50,48,56,31,52,75,66,72,58,68,71,63,55,68,62,52,51,53,53,52,50,51,53,50,50,55,40,48,54,53,51,51,57,53,49,54,55,51,52,53,48,54,52,51,50,52,51,52,51,53,50,51,51,53,63,71,68,56,71,78,86,76,50,90,84,53,78,76,56,57,60,60,50,48,52,53,50,51,49,54,51,49,52,49,51,52,52,51,52,51,51,51,52,54,48,52,55,50,52,50,51,52,52,54,56,51,63,70,60,73,75,64,83,86,76,81,81,80,85,80,78,89,76,91,82,134

Foldseek 3Di:
DVVVVVVVVVVVVVVVVVVVVVVVVVVVVVVVVVVVVVVVVVVVVVVVVVVLVVLVVLLVVLVVVLVVLVVVVVVCVVVVNCPPVVVSVVVSVVSVVVNVVSVVVNVVVVVVVVVVVVVVVVVVVVVVPDDPVVCPPPPPPPVVVVVVVVVVVVVVVVVVVVVVVVVVVVVVVVVVVVVVVVPDDPDDDDDDDDDDDD

Radius of gyration: 33.08 Å; Cα contacts (8 Å, |Δi|>4): 20; chains: 1; bounding box: 90×47×94 Å

Organism: Chara braunii (NCBI:txid69332)